Protein AF-A0AAV7MMW5-F1 (afdb_monomer_lite)

Radius of gyration: 33.35 Å; chains: 1; bounding box: 74×41×106 Å

pLDDT: mean 73.0, std 22.35, range [24.22, 97.5]

Structure (mmCIF, N/CA/C/O backbone):
data_AF-A0AAV7MMW5-F1
#
_entry.id   AF-A0AAV7MMW5-F1
#
loop_
_atom_site.group_PDB
_atom_site.id
_atom_site.type_symbol
_atom_site.label_atom_id
_atom_site.label_alt_id
_atom_site.label_comp_id
_atom_site.label_asym_id
_atom_site.label_entity_id
_atom_site.label_seq_id
_atom_site.pdbx_PDB_ins_code
_atom_site.Cartn_x
_atom_site.Cartn_y
_atom_site.Cartn_z
_atom_site.occupancy
_atom_site.B_iso_or_equiv
_atom_site.auth_seq_id
_atom_site.auth_comp_id
_atom_site.auth_asym_id
_atom_site.auth_atom_id
_atom_site.pdbx_PDB_model_num
ATOM 1 N N . MET A 1 1 ? 52.102 -10.098 -63.336 1.00 67.94 1 MET A N 1
ATOM 2 C CA . MET A 1 1 ? 51.893 -9.080 -62.278 1.00 67.94 1 MET A CA 1
ATOM 3 C C . MET A 1 1 ? 50.567 -8.337 -62.442 1.00 67.94 1 MET A C 1
ATOM 5 O O . MET A 1 1 ? 49.789 -8.342 -61.499 1.00 67.94 1 MET A O 1
ATOM 9 N N . GLN A 1 2 ? 50.243 -7.790 -63.622 1.00 81.31 2 GLN A N 1
ATOM 10 C CA . GLN A 1 2 ? 49.016 -6.999 -63.848 1.00 81.31 2 GLN A CA 1
ATOM 11 C C . GLN A 1 2 ? 47.693 -7.699 -63.462 1.00 81.31 2 GLN A C 1
ATOM 13 O O . GLN A 1 2 ? 46.811 -7.086 -62.873 1.00 81.31 2 GLN A O 1
ATOM 18 N N . THR A 1 3 ? 47.560 -9.000 -63.735 1.00 84.62 3 THR A N 1
ATOM 19 C CA . THR A 1 3 ? 46.338 -9.777 -63.447 1.00 84.62 3 THR A CA 1
ATOM 20 C C . THR A 1 3 ? 46.070 -9.965 -61.953 1.00 84.62 3 THR A C 1
ATOM 22 O O . THR A 1 3 ? 44.917 -9.954 -61.529 1.00 84.62 3 THR A O 1
ATOM 25 N N . GLN A 1 4 ? 47.122 -10.097 -61.141 1.00 89.38 4 GLN A N 1
ATOM 26 C CA . GLN A 1 4 ? 46.992 -10.182 -59.685 1.00 89.38 4 GLN A CA 1
ATOM 27 C C . GLN A 1 4 ? 46.621 -8.824 -59.081 1.00 89.38 4 GLN A C 1
ATOM 29 O O . GLN A 1 4 ? 45.753 -8.773 -58.216 1.00 89.38 4 GLN A O 1
ATOM 34 N N . ILE A 1 5 ? 47.189 -7.729 -59.598 1.00 90.94 5 ILE A N 1
ATOM 35 C CA . ILE A 1 5 ? 46.845 -6.360 -59.181 1.00 90.94 5 ILE A CA 1
ATOM 36 C C . ILE A 1 5 ? 45.365 -6.063 -59.470 1.00 90.94 5 ILE A C 1
ATOM 38 O O . ILE A 1 5 ? 44.650 -5.600 -58.586 1.00 90.94 5 ILE A O 1
ATOM 42 N N . CYS A 1 6 ? 44.863 -6.408 -60.662 1.00 89.88 6 CYS A N 1
ATOM 43 C CA . CYS A 1 6 ? 43.442 -6.245 -60.989 1.00 89.88 6 CYS A CA 1
ATOM 44 C C . CYS A 1 6 ? 42.517 -7.090 -60.101 1.00 89.88 6 CYS A C 1
ATOM 46 O O . CYS A 1 6 ? 41.412 -6.656 -59.788 1.00 89.88 6 CYS A O 1
ATOM 48 N N . ARG A 1 7 ? 42.945 -8.291 -59.690 1.00 93.19 7 ARG A N 1
ATOM 49 C CA . ARG A 1 7 ? 42.167 -9.136 -58.775 1.00 93.19 7 ARG A CA 1
ATOM 50 C C . ARG A 1 7 ? 42.072 -8.508 -57.387 1.00 93.19 7 ARG A C 1
ATOM 52 O O . ARG A 1 7 ? 40.975 -8.435 -56.850 1.00 93.19 7 ARG A O 1
ATOM 59 N N . VAL A 1 8 ? 43.193 -8.023 -56.852 1.00 93.12 8 VAL A N 1
ATOM 60 C CA . VAL A 1 8 ? 43.227 -7.332 -55.554 1.00 93.12 8 VAL A CA 1
ATOM 61 C C . VAL A 1 8 ? 42.368 -6.066 -55.591 1.00 93.12 8 VAL A C 1
ATOM 63 O O . VAL A 1 8 ? 41.575 -5.843 -54.684 1.00 93.12 8 VAL A O 1
ATOM 66 N N . ALA A 1 9 ? 42.441 -5.281 -56.671 1.00 92.88 9 ALA A N 1
ATOM 67 C CA . ALA A 1 9 ? 41.624 -4.077 -56.827 1.00 92.88 9 ALA A CA 1
ATOM 68 C C . ALA A 1 9 ? 40.112 -4.374 -56.809 1.00 92.88 9 ALA A C 1
ATOM 70 O O . ALA A 1 9 ? 39.357 -3.655 -56.159 1.00 92.88 9 ALA A O 1
ATOM 71 N N . LYS A 1 10 ? 39.671 -5.458 -57.466 1.00 93.62 10 LYS A N 1
ATOM 72 C CA . LYS A 1 10 ? 38.264 -5.893 -57.436 1.00 93.62 10 LYS A CA 1
ATOM 73 C C . LYS A 1 10 ? 37.825 -6.306 -56.037 1.00 93.62 10 LYS A C 1
ATOM 75 O O . LYS A 1 10 ? 36.821 -5.798 -55.557 1.00 93.62 10 LYS A O 1
ATOM 80 N N . THR A 1 11 ? 38.616 -7.137 -55.358 1.00 95.25 11 THR A N 1
ATOM 81 C CA . THR A 1 11 ? 38.287 -7.554 -53.988 1.00 95.25 11 THR A CA 1
ATOM 82 C C . THR A 1 11 ? 38.252 -6.367 -53.028 1.00 95.25 11 THR A C 1
ATOM 84 O O . THR A 1 11 ? 37.370 -6.300 -52.186 1.00 95.25 11 THR A O 1
ATOM 87 N N . CYS A 1 12 ? 39.154 -5.387 -53.171 1.00 94.62 12 CYS A N 1
ATOM 88 C CA . CYS A 1 12 ? 39.118 -4.169 -52.358 1.00 94.62 12 CYS A CA 1
ATOM 89 C C . CYS A 1 12 ? 37.852 -3.337 -52.611 1.00 94.62 12 CYS A C 1
ATOM 91 O O . CYS A 1 12 ? 37.304 -2.780 -51.667 1.00 94.62 12 CYS A O 1
ATOM 93 N N . SER A 1 13 ? 37.376 -3.271 -53.859 1.00 94.62 13 SER A N 1
ATOM 94 C CA . SER A 1 13 ? 36.120 -2.590 -54.194 1.00 94.62 13 SER A CA 1
ATOM 95 C C . SER A 1 13 ? 34.904 -3.299 -53.596 1.00 94.62 13 SER A C 1
ATOM 97 O O . SER A 1 13 ? 34.013 -2.632 -53.086 1.00 94.62 13 SER A O 1
ATOM 99 N N . GLU A 1 14 ? 34.870 -4.631 -53.638 1.00 95.56 14 GLU A N 1
ATOM 100 C CA . GLU A 1 14 ? 33.804 -5.441 -53.030 1.00 95.56 14 GLU A CA 1
ATOM 101 C C . GLU A 1 14 ? 33.811 -5.309 -51.498 1.00 95.56 14 GLU A C 1
ATOM 103 O O . GLU A 1 14 ? 32.765 -5.162 -50.867 1.00 95.56 14 GLU A O 1
ATOM 108 N N . PHE A 1 15 ? 34.995 -5.292 -50.877 1.00 95.56 15 PHE A N 1
ATOM 109 C CA . PHE A 1 15 ? 35.109 -5.026 -49.445 1.00 95.56 15 PHE A CA 1
ATOM 110 C C . PHE A 1 15 ? 34.636 -3.619 -49.081 1.00 95.56 15 PHE A C 1
ATOM 112 O O . PHE A 1 15 ? 33.967 -3.474 -48.064 1.00 95.56 15 PHE A O 1
ATOM 119 N N . ALA A 1 16 ? 34.925 -2.602 -49.898 1.00 95.75 16 ALA A N 1
ATOM 120 C CA . ALA A 1 16 ? 34.443 -1.245 -49.650 1.00 95.75 16 ALA A CA 1
ATOM 121 C C . ALA A 1 16 ? 32.905 -1.180 -49.633 1.00 95.75 16 ALA A C 1
ATOM 123 O O . ALA A 1 16 ? 32.338 -0.625 -48.697 1.00 95.75 16 ALA A O 1
ATOM 124 N N . THR A 1 17 ? 32.227 -1.829 -50.587 1.00 95.81 17 THR A N 1
ATOM 125 C CA . THR A 1 17 ? 30.754 -1.866 -50.609 1.00 95.81 17 THR A CA 1
ATOM 126 C C . THR A 1 17 ? 30.175 -2.616 -49.412 1.00 95.81 17 THR A C 1
ATOM 128 O O . THR A 1 17 ? 29.217 -2.154 -48.800 1.00 95.81 17 THR A O 1
ATOM 131 N N . HIS A 1 18 ? 30.783 -3.740 -49.019 1.00 96.19 18 HIS A N 1
ATOM 132 C CA . HIS A 1 18 ? 30.339 -4.475 -47.833 1.00 96.19 18 HIS A CA 1
ATOM 133 C C . HIS A 1 18 ? 30.569 -3.698 -46.532 1.00 96.19 18 HIS A C 1
ATOM 135 O O . HIS A 1 18 ? 29.777 -3.828 -45.600 1.00 96.19 18 HIS A O 1
ATOM 141 N N . ILE A 1 19 ? 31.634 -2.893 -46.456 1.00 97.00 19 ILE A N 1
ATOM 142 C CA . ILE A 1 19 ? 31.891 -2.013 -45.312 1.00 97.00 19 ILE A CA 1
ATOM 143 C C . ILE A 1 19 ? 30.819 -0.923 -45.238 1.00 97.00 19 ILE A C 1
ATOM 145 O O . ILE A 1 19 ? 30.235 -0.752 -44.175 1.00 97.00 19 ILE A O 1
ATOM 149 N N . GLU A 1 20 ? 30.484 -0.261 -46.348 1.00 96.62 20 GLU A N 1
ATOM 150 C CA . GLU A 1 20 ? 29.412 0.747 -46.374 1.00 96.62 20 GLU A CA 1
ATOM 151 C C . GLU A 1 20 ? 28.053 0.150 -45.958 1.00 96.62 20 GLU A C 1
ATOM 153 O O . GLU A 1 20 ? 27.324 0.715 -45.137 1.00 96.62 20 GLU A O 1
ATOM 158 N N . GLU A 1 21 ? 27.712 -1.037 -46.465 1.00 96.62 21 GLU A N 1
ATOM 159 C CA . GLU A 1 21 ? 26.502 -1.762 -46.060 1.00 96.62 21 GLU A CA 1
ATOM 160 C C . GLU A 1 21 ? 26.508 -2.087 -44.559 1.00 96.62 21 GLU A C 1
ATOM 162 O O . GLU A 1 21 ? 25.512 -1.852 -43.867 1.00 96.62 21 GLU A O 1
ATOM 167 N N . ALA A 1 22 ? 27.634 -2.578 -44.033 1.00 96.62 22 ALA A N 1
ATOM 168 C CA . ALA A 1 22 ? 27.780 -2.871 -42.614 1.00 96.62 22 ALA A CA 1
ATOM 169 C C . ALA A 1 22 ? 27.658 -1.604 -41.752 1.00 96.62 22 ALA A C 1
ATOM 171 O O . ALA A 1 22 ? 26.951 -1.628 -40.747 1.00 96.62 22 ALA A O 1
ATOM 172 N N . GLU A 1 23 ? 28.270 -0.488 -42.149 1.00 96.81 23 GLU A N 1
ATOM 173 C CA . GLU A 1 23 ? 28.194 0.797 -41.441 1.00 96.81 23 GLU A CA 1
ATOM 174 C C . GLU A 1 23 ? 26.760 1.341 -41.389 1.00 96.81 23 GLU A C 1
ATOM 176 O O . GLU A 1 23 ? 26.294 1.791 -40.335 1.00 96.81 23 GLU A O 1
ATOM 181 N N . THR A 1 24 ? 26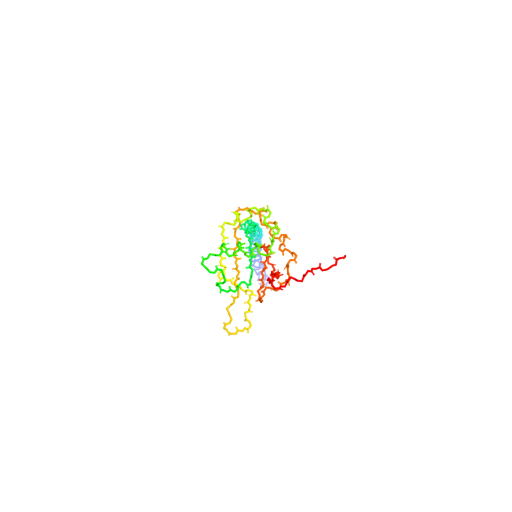.014 1.253 -42.495 1.00 96.69 24 THR A N 1
ATOM 182 C CA . THR A 1 24 ? 24.602 1.671 -42.512 1.00 96.69 24 THR A CA 1
ATOM 183 C C . THR A 1 24 ? 23.722 0.769 -41.649 1.00 96.69 24 THR A C 1
ATOM 185 O O . THR A 1 24 ? 22.812 1.261 -40.976 1.00 96.69 24 THR A O 1
ATOM 188 N N . TRP A 1 25 ? 23.991 -0.539 -41.626 1.00 96.94 25 TRP A N 1
ATOM 189 C CA . TRP A 1 25 ? 23.279 -1.476 -40.762 1.00 96.94 25 TRP A CA 1
ATOM 190 C C . TRP A 1 25 ? 23.585 -1.224 -39.283 1.00 96.94 25 TRP A C 1
ATOM 192 O O . TRP A 1 25 ? 22.652 -1.127 -38.486 1.00 96.94 25 TRP A O 1
ATOM 202 N N . ILE A 1 26 ? 24.859 -1.025 -38.930 1.00 97.38 26 ILE A N 1
ATOM 203 C CA . ILE A 1 26 ? 25.289 -0.658 -37.573 1.00 97.38 26 ILE A CA 1
ATOM 204 C C . ILE A 1 26 ? 24.587 0.627 -37.134 1.00 97.38 26 ILE A C 1
ATOM 206 O O . ILE A 1 26 ? 23.970 0.640 -36.074 1.00 97.38 26 ILE A O 1
ATOM 210 N N . SER A 1 27 ? 24.567 1.659 -37.980 1.00 97.31 27 SER A N 1
ATOM 211 C CA . SER A 1 27 ? 23.905 2.935 -37.672 1.00 97.31 27 SER A CA 1
ATOM 212 C C . SER A 1 27 ? 22.412 2.763 -37.355 1.00 97.31 27 SER A C 1
ATOM 214 O O . SER A 1 27 ? 21.884 3.391 -36.436 1.00 97.31 27 SER A O 1
ATOM 216 N N . ARG A 1 28 ? 21.711 1.890 -38.093 1.00 97.50 28 ARG A N 1
ATOM 217 C CA . ARG A 1 28 ? 20.293 1.578 -37.836 1.00 97.50 28 ARG A CA 1
ATOM 218 C C . ARG A 1 28 ? 20.111 0.821 -36.526 1.00 97.50 28 ARG A C 1
ATOM 220 O O . ARG A 1 28 ? 19.253 1.184 -35.730 1.00 97.50 28 ARG A O 1
ATOM 227 N N . VAL A 1 29 ? 20.933 -0.198 -36.287 1.00 97.50 29 VAL A N 1
ATOM 228 C CA . VAL A 1 29 ? 20.880 -0.996 -35.056 1.00 97.50 29 VAL A CA 1
ATOM 229 C C . VAL A 1 29 ? 21.184 -0.132 -33.833 1.00 97.50 29 VAL A C 1
ATOM 231 O O . VAL A 1 29 ? 20.494 -0.238 -32.823 1.00 97.50 29 VAL A O 1
ATOM 234 N N . GLU A 1 30 ? 22.168 0.760 -33.913 1.00 96.75 30 GLU A N 1
ATOM 235 C CA . GLU A 1 30 ? 22.493 1.701 -32.840 1.00 96.75 30 GLU A CA 1
ATOM 236 C C . GLU A 1 30 ? 21.333 2.657 -32.545 1.00 96.75 30 GLU A C 1
ATOM 238 O O . GLU A 1 30 ? 21.007 2.885 -31.375 1.00 96.75 30 GLU A O 1
ATOM 243 N N . TYR A 1 31 ? 20.666 3.162 -33.588 1.00 97.19 31 TYR A N 1
ATOM 244 C CA . TYR A 1 31 ? 19.464 3.979 -33.440 1.00 97.19 31 TYR A CA 1
ATOM 245 C C . TYR A 1 31 ? 18.328 3.207 -32.756 1.00 97.19 31 TYR A C 1
ATOM 247 O O . TYR A 1 31 ? 17.746 3.697 -31.783 1.00 97.19 31 TYR A O 1
ATOM 255 N N . ASP A 1 32 ? 18.049 1.984 -33.209 1.00 97.12 32 ASP A N 1
ATOM 256 C CA . ASP A 1 32 ? 16.995 1.139 -32.646 1.00 97.12 32 ASP A CA 1
ATOM 257 C C . ASP A 1 32 ? 17.285 0.783 -31.183 1.00 97.12 32 ASP A C 1
ATOM 259 O O . ASP A 1 32 ? 16.398 0.890 -30.335 1.00 97.12 32 ASP A O 1
ATOM 263 N N . ILE A 1 33 ? 18.536 0.445 -30.850 1.00 97.06 33 ILE A N 1
ATOM 264 C CA . ILE A 1 33 ? 18.974 0.201 -29.468 1.00 97.06 33 ILE A CA 1
ATOM 265 C C . ILE A 1 33 ? 18.788 1.462 -28.617 1.00 97.06 33 ILE A C 1
ATOM 267 O O . ILE A 1 33 ? 18.322 1.373 -27.478 1.00 97.06 33 ILE A O 1
ATOM 271 N N . GLY A 1 34 ? 19.147 2.638 -29.138 1.00 96.69 34 GLY A N 1
ATOM 272 C CA . GLY A 1 34 ? 18.961 3.914 -28.447 1.00 96.69 34 GLY A CA 1
ATOM 273 C C . GLY A 1 34 ? 17.487 4.205 -28.156 1.00 96.69 34 GLY A C 1
ATOM 274 O O . GLY A 1 34 ? 17.125 4.522 -27.020 1.00 96.69 34 GLY A O 1
ATOM 275 N N . SER A 1 35 ? 16.629 4.021 -29.160 1.00 96.00 35 SER A N 1
ATOM 276 C CA . SER A 1 35 ? 15.177 4.185 -29.051 1.00 96.00 35 SER A CA 1
ATOM 277 C C . SER A 1 35 ? 14.568 3.204 -28.043 1.00 96.00 35 SER A C 1
ATOM 279 O O . SER A 1 35 ? 13.852 3.609 -27.124 1.00 96.00 35 SER A O 1
ATOM 281 N N . GLN A 1 36 ? 14.927 1.920 -28.128 1.00 96.38 36 GLN A N 1
ATOM 282 C CA . GLN A 1 36 ? 14.463 0.890 -27.196 1.00 96.38 36 GLN A CA 1
ATOM 283 C C . GLN A 1 36 ? 14.896 1.172 -25.756 1.00 96.38 36 GLN A C 1
ATOM 285 O O . GLN A 1 36 ? 14.086 1.033 -24.840 1.00 96.38 36 GLN A O 1
ATOM 290 N N . LYS A 1 37 ? 16.137 1.623 -25.536 1.00 96.81 37 LYS A N 1
ATOM 291 C CA . LYS A 1 37 ? 16.610 2.037 -24.205 1.00 96.81 37 LYS A CA 1
ATOM 292 C C . LYS A 1 37 ? 15.805 3.213 -23.659 1.00 96.81 37 LYS A C 1
ATOM 294 O O . LYS A 1 37 ? 15.439 3.204 -22.486 1.00 96.81 37 LYS A O 1
ATOM 299 N N . ALA A 1 38 ? 15.497 4.211 -24.487 1.00 95.81 38 ALA A N 1
ATOM 300 C CA . ALA A 1 38 ? 14.687 5.354 -24.067 1.00 95.81 38 ALA A CA 1
ATOM 301 C C . ALA A 1 38 ? 13.263 4.928 -23.661 1.00 95.81 38 ALA A C 1
ATOM 303 O O . ALA A 1 38 ? 12.757 5.363 -22.620 1.00 95.81 38 ALA A O 1
ATOM 304 N N . ILE A 1 39 ? 12.644 4.035 -24.440 1.00 96.38 39 ILE A N 1
ATOM 305 C CA . ILE A 1 39 ? 11.330 3.455 -24.133 1.00 96.38 39 ILE A CA 1
ATOM 306 C C . ILE A 1 39 ? 11.392 2.643 -22.835 1.00 96.38 39 ILE A C 1
ATOM 308 O O . ILE A 1 39 ? 10.567 2.866 -21.950 1.00 96.38 39 ILE A O 1
ATOM 312 N N . GLY A 1 40 ? 12.392 1.769 -22.680 1.00 97.50 40 GLY A N 1
ATOM 313 C CA . GLY A 1 40 ? 12.599 0.968 -21.471 1.00 97.50 40 GLY A CA 1
ATOM 314 C C . GLY A 1 40 ? 12.724 1.835 -20.219 1.00 97.50 40 GLY A C 1
ATOM 315 O O . GLY A 1 40 ? 11.957 1.663 -19.276 1.00 97.50 40 GLY A O 1
ATOM 316 N N . ASN A 1 41 ? 13.575 2.863 -20.259 1.00 96.81 41 ASN A N 1
ATOM 317 C CA . ASN A 1 41 ? 13.729 3.819 -19.158 1.00 96.81 41 ASN A CA 1
ATOM 318 C C . ASN A 1 41 ? 12.421 4.558 -18.826 1.00 96.81 41 ASN A C 1
ATOM 320 O O . ASN A 1 41 ? 12.169 4.914 -17.675 1.00 96.81 41 ASN A O 1
ATOM 324 N N . THR A 1 42 ? 11.588 4.831 -19.833 1.00 97.06 42 THR A N 1
ATOM 325 C CA . THR A 1 42 ? 10.294 5.499 -19.632 1.00 97.06 42 THR A CA 1
ATOM 326 C C . THR A 1 42 ? 9.292 4.552 -18.978 1.00 97.06 42 THR A C 1
ATOM 328 O O . THR A 1 42 ? 8.606 4.944 -18.035 1.00 97.06 42 THR A O 1
ATOM 331 N N . MET A 1 43 ? 9.244 3.296 -19.423 1.00 96.50 43 MET A N 1
ATOM 332 C CA . MET A 1 43 ? 8.400 2.256 -18.834 1.00 96.50 43 MET A CA 1
ATOM 333 C C . MET A 1 43 ? 8.803 1.944 -17.392 1.00 96.50 43 MET A C 1
ATOM 335 O O . MET A 1 43 ? 7.934 1.823 -16.535 1.00 96.50 43 MET A O 1
ATOM 339 N N . GLU A 1 44 ? 10.102 1.868 -17.096 1.00 97.25 44 GLU A N 1
ATOM 340 C CA . GLU A 1 44 ? 10.601 1.658 -15.733 1.00 97.25 44 GLU A CA 1
ATOM 341 C C . GLU A 1 44 ? 10.145 2.769 -14.785 1.00 97.25 44 GLU A C 1
ATOM 343 O O . GLU A 1 44 ? 9.632 2.480 -13.704 1.00 97.25 44 GLU A O 1
ATOM 348 N N . LYS A 1 45 ? 10.237 4.034 -15.215 1.00 96.88 45 LYS A N 1
ATOM 349 C CA . LYS A 1 45 ? 9.721 5.172 -14.438 1.00 96.88 45 LYS A CA 1
ATOM 350 C C . LYS A 1 45 ? 8.216 5.068 -14.206 1.00 96.88 45 LYS A C 1
ATOM 352 O O . LYS A 1 45 ? 7.761 5.224 -13.079 1.00 96.88 45 LYS A O 1
ATOM 357 N N . GLN A 1 46 ? 7.446 4.755 -15.248 1.00 96.75 46 GLN A N 1
ATOM 358 C CA . GLN A 1 46 ? 5.994 4.595 -15.126 1.00 96.75 46 GLN A CA 1
ATOM 359 C C . GLN A 1 46 ? 5.609 3.446 -14.189 1.00 96.75 46 GLN A C 1
ATOM 361 O O . GLN A 1 46 ? 4.644 3.569 -13.434 1.00 96.75 46 GLN A O 1
ATOM 366 N N . LEU A 1 47 ? 6.353 2.338 -14.218 1.00 97.31 47 LEU A N 1
ATOM 367 C CA . LEU A 1 47 ? 6.148 1.215 -13.308 1.00 97.31 47 LEU A CA 1
ATOM 368 C C . LEU A 1 47 ? 6.437 1.606 -11.862 1.00 97.31 47 LEU A C 1
ATOM 370 O O . LEU A 1 47 ? 5.670 1.229 -10.978 1.00 97.31 47 LEU A O 1
ATOM 374 N N . GLU A 1 48 ? 7.507 2.355 -11.615 1.00 95.88 48 GLU A N 1
ATOM 375 C CA . GLU A 1 48 ? 7.843 2.804 -10.265 1.00 95.88 48 GLU A CA 1
ATOM 376 C C . GLU A 1 48 ? 6.796 3.785 -9.722 1.00 95.88 48 GLU A C 1
ATOM 378 O O . GLU A 1 48 ? 6.282 3.596 -8.617 1.00 95.88 48 GLU A O 1
ATOM 383 N N . ASP A 1 49 ? 6.361 4.742 -10.543 1.00 96.19 49 ASP A N 1
ATOM 384 C CA . ASP A 1 49 ? 5.278 5.666 -10.197 1.00 96.19 49 ASP A CA 1
ATOM 385 C C . ASP A 1 49 ? 3.965 4.924 -9.910 1.00 96.19 49 ASP A C 1
ATOM 387 O O . ASP A 1 49 ? 3.232 5.265 -8.977 1.00 96.19 49 ASP A O 1
ATOM 391 N N . ALA A 1 50 ? 3.642 3.902 -10.708 1.00 94.94 50 ALA A N 1
ATOM 392 C CA . ALA A 1 50 ? 2.447 3.091 -10.511 1.00 94.94 50 ALA A CA 1
ATOM 393 C C . ALA A 1 50 ? 2.522 2.279 -9.211 1.00 94.94 50 ALA A C 1
ATOM 395 O O . ALA A 1 50 ? 1.550 2.253 -8.455 1.00 94.94 50 ALA A O 1
ATOM 396 N N . LYS A 1 51 ? 3.669 1.658 -8.911 1.00 93.19 51 LYS A N 1
ATOM 397 C CA . LYS A 1 51 ? 3.887 0.930 -7.650 1.00 93.19 51 LYS A CA 1
ATOM 398 C C . LYS A 1 51 ? 3.754 1.842 -6.439 1.00 93.19 51 LYS A C 1
ATOM 400 O O . LYS A 1 51 ? 3.110 1.461 -5.461 1.00 93.19 51 LYS A O 1
ATOM 405 N N . TRP A 1 52 ? 4.324 3.043 -6.506 1.00 90.56 52 TRP A N 1
ATOM 406 C CA . TRP A 1 52 ? 4.210 4.023 -5.433 1.00 90.56 52 TRP A CA 1
ATOM 407 C C . TRP A 1 52 ? 2.750 4.432 -5.203 1.00 90.56 52 TRP A C 1
ATOM 409 O O . TRP A 1 52 ? 2.265 4.368 -4.075 1.00 90.56 52 TRP A O 1
ATOM 419 N N . LYS A 1 53 ? 2.008 4.745 -6.276 1.00 93.69 53 LYS A N 1
ATOM 420 C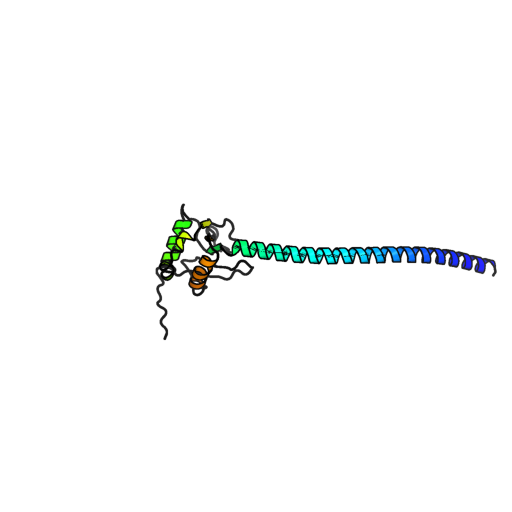 CA . LYS A 1 53 ? 0.572 5.071 -6.198 1.00 93.69 53 LYS A CA 1
ATOM 421 C C . LYS A 1 53 ? -0.261 3.922 -5.633 1.00 93.69 53 LYS A C 1
ATOM 423 O O . LYS A 1 53 ? -1.149 4.162 -4.822 1.00 93.69 53 LYS A O 1
ATOM 428 N N . LEU A 1 54 ? 0.015 2.684 -6.047 1.00 90.44 54 LEU A N 1
ATOM 429 C CA . LEU A 1 54 ? -0.666 1.503 -5.514 1.00 90.44 54 LEU A CA 1
ATOM 430 C C . LEU A 1 54 ? -0.401 1.340 -4.018 1.00 90.44 54 LEU A C 1
ATOM 432 O O . LEU A 1 54 ? -1.337 1.094 -3.265 1.00 90.44 54 LEU A O 1
ATOM 436 N N . THR A 1 55 ? 0.845 1.538 -3.592 1.00 81.25 55 THR A N 1
ATOM 437 C CA . THR A 1 55 ? 1.229 1.448 -2.179 1.00 81.25 55 THR A CA 1
ATOM 438 C C . THR A 1 55 ? 0.509 2.514 -1.351 1.00 81.25 55 THR A C 1
ATOM 440 O O . THR A 1 55 ? -0.125 2.182 -0.357 1.00 81.25 55 THR A O 1
ATOM 443 N N . ASP A 1 56 ? 0.497 3.772 -1.801 1.00 84.94 56 ASP A N 1
ATOM 444 C CA . ASP A 1 56 ? -0.215 4.864 -1.119 1.00 84.94 56 ASP A CA 1
ATOM 445 C C . ASP A 1 56 ? -1.730 4.608 -1.025 1.00 84.94 56 ASP A C 1
ATOM 447 O O . ASP A 1 56 ? -2.335 4.820 0.028 1.00 84.94 56 ASP A O 1
ATOM 451 N N . VAL A 1 57 ? -2.359 4.096 -2.089 1.00 85.12 57 VAL A N 1
ATOM 452 C CA . VAL A 1 57 ? -3.786 3.733 -2.063 1.00 85.12 57 VAL A CA 1
ATOM 453 C C . VAL A 1 57 ? -4.043 2.568 -1.109 1.00 85.12 57 VAL A C 1
ATOM 455 O O . VAL A 1 57 ? -4.977 2.638 -0.310 1.00 85.12 57 VAL A O 1
ATOM 458 N N . GLU A 1 58 ? -3.225 1.516 -1.147 1.00 82.81 58 GLU A N 1
ATOM 459 C CA . GLU A 1 58 ? -3.344 0.393 -0.214 1.00 82.81 58 GLU A CA 1
ATOM 460 C C . GLU A 1 58 ? -3.188 0.838 1.243 1.00 82.81 58 GLU A C 1
ATOM 462 O O . GLU A 1 58 ? -3.965 0.409 2.098 1.00 82.81 58 GLU A O 1
ATOM 467 N N . ASP A 1 59 ? -2.229 1.716 1.529 1.00 78.19 59 ASP A N 1
ATOM 468 C CA . ASP A 1 59 ? -1.979 2.226 2.875 1.00 78.19 59 ASP A CA 1
ATOM 469 C C . ASP A 1 59 ? -3.149 3.081 3.367 1.00 78.19 59 ASP A C 1
ATOM 471 O O . ASP A 1 59 ? -3.592 2.924 4.507 1.00 78.19 59 ASP A O 1
ATOM 475 N N . ARG A 1 60 ? -3.728 3.925 2.502 1.00 78.56 60 ARG A N 1
ATOM 476 C CA . ARG A 1 60 ? -4.931 4.714 2.825 1.00 78.56 60 ARG A CA 1
ATOM 477 C C . ARG A 1 60 ? -6.146 3.834 3.092 1.00 78.56 60 ARG A C 1
ATOM 479 O O . ARG A 1 60 ? -6.873 4.108 4.041 1.00 78.56 60 ARG A O 1
ATOM 486 N N . LEU A 1 61 ? -6.332 2.773 2.306 1.00 79.50 61 LEU A N 1
ATOM 487 C CA . LEU A 1 61 ? -7.419 1.799 2.474 1.00 79.50 61 LEU A CA 1
ATOM 488 C C . LEU A 1 61 ? -7.244 0.886 3.694 1.00 79.50 61 LEU A C 1
ATOM 490 O O . LEU A 1 61 ? -8.186 0.207 4.092 1.00 79.50 61 LEU A O 1
ATOM 494 N N . ARG A 1 62 ? -6.031 0.802 4.251 1.00 80.19 62 ARG A N 1
ATOM 495 C CA . ARG A 1 62 ? -5.732 0.022 5.460 1.00 80.19 62 A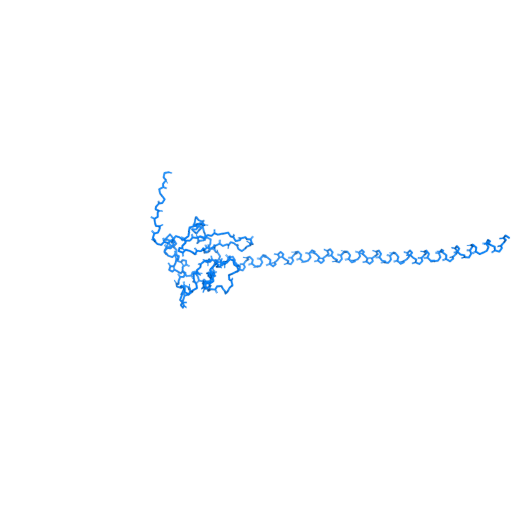RG A CA 1
ATOM 496 C C . ARG A 1 62 ? -5.593 0.886 6.708 1.00 80.19 62 ARG A C 1
ATOM 498 O O . ARG A 1 62 ? -5.436 0.342 7.798 1.00 80.19 62 ARG A O 1
ATOM 505 N N . ARG A 1 63 ? -5.623 2.212 6.571 1.00 80.19 63 ARG A N 1
ATOM 506 C CA . ARG A 1 63 ? -5.329 3.161 7.654 1.00 80.19 63 ARG A CA 1
ATOM 507 C C . ARG A 1 63 ? -6.367 3.144 8.772 1.00 80.19 63 ARG A C 1
ATOM 509 O O . ARG A 1 63 ? -6.059 3.525 9.894 1.00 80.19 63 ARG A O 1
ATOM 516 N N . ASP A 1 64 ? -7.585 2.750 8.460 1.00 82.44 64 ASP A N 1
ATOM 517 C CA . ASP A 1 64 ? -8.721 2.569 9.360 1.00 82.44 64 ASP A CA 1
ATOM 518 C C . ASP A 1 64 ? -8.799 1.148 9.941 1.00 82.44 64 ASP A C 1
ATOM 520 O O . ASP A 1 64 ? -9.536 0.902 10.896 1.00 82.44 64 ASP A O 1
ATOM 524 N N . ASN A 1 65 ? -8.012 0.217 9.401 1.00 84.19 65 ASN A N 1
ATOM 525 C CA . ASN A 1 65 ? -8.050 -1.177 9.798 1.00 84.19 65 ASN A CA 1
ATOM 526 C C . ASN A 1 65 ? -7.133 -1.453 11.000 1.00 84.19 65 ASN A C 1
ATOM 528 O O . ASN A 1 65 ? -5.962 -1.065 11.041 1.00 84.19 65 ASN A O 1
ATOM 532 N N . LEU A 1 66 ? -7.665 -2.194 11.967 1.00 79.38 66 LEU A N 1
ATOM 533 C CA . LEU A 1 66 ? -6.940 -2.846 13.049 1.00 79.38 66 LEU A CA 1
ATOM 534 C C . LEU A 1 66 ? -6.935 -4.348 12.812 1.00 79.38 66 LEU A C 1
ATOM 536 O O . LEU A 1 66 ? -7.926 -4.943 12.388 1.00 79.38 66 LEU A O 1
ATOM 540 N N . ARG A 1 67 ? -5.813 -4.980 13.133 1.00 79.06 67 ARG A N 1
ATOM 541 C CA . ARG A 1 67 ? -5.693 -6.431 13.125 1.00 79.06 67 ARG A CA 1
ATOM 542 C C . ARG A 1 67 ? -5.503 -6.906 14.556 1.00 79.06 67 ARG A C 1
ATOM 544 O O . ARG A 1 67 ? -4.801 -6.271 15.327 1.00 79.06 67 ARG A O 1
ATOM 551 N N . VAL A 1 68 ? -6.153 -8.008 14.897 1.00 75.12 68 VAL A N 1
ATOM 552 C CA . VAL A 1 68 ? -5.960 -8.727 16.156 1.00 75.12 68 VAL A CA 1
ATOM 553 C C . VAL A 1 68 ? -5.579 -10.140 15.760 1.00 75.12 68 VAL A C 1
ATOM 555 O O . VAL A 1 68 ? -6.383 -10.867 15.187 1.00 75.12 68 VAL A O 1
ATOM 558 N N . LEU A 1 69 ? -4.321 -10.516 15.945 1.00 71.56 69 LEU A N 1
ATOM 559 C CA . LEU A 1 69 ? -3.861 -11.873 15.645 1.00 71.56 69 LEU A CA 1
ATOM 560 C C . LEU A 1 69 ? -4.203 -12.862 16.778 1.00 71.56 69 LEU A C 1
ATOM 562 O O . LEU A 1 69 ? -4.651 -12.480 17.858 1.00 71.56 69 LEU A O 1
ATOM 566 N N . GLY A 1 70 ? -3.908 -14.143 16.541 1.00 65.50 70 GLY A N 1
ATOM 567 C CA . GLY A 1 70 ? -3.734 -15.113 17.623 1.00 65.50 70 GLY A CA 1
ATOM 568 C C . GLY A 1 70 ? -5.018 -15.713 18.160 1.00 65.50 70 GLY A C 1
ATOM 569 O O . GLY A 1 70 ? -4.936 -16.612 18.977 1.00 65.50 70 GLY A O 1
ATOM 570 N N . MET A 1 71 ? -6.177 -15.291 17.669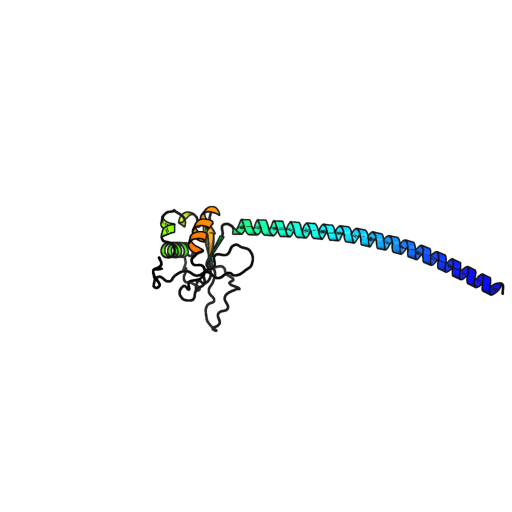 1.00 68.38 71 MET A N 1
ATOM 571 C CA . MET A 1 71 ? -7.456 -15.744 18.193 1.00 68.38 71 MET A CA 1
ATOM 572 C C . MET A 1 71 ? -7.716 -17.209 17.819 1.00 68.38 71 MET A C 1
ATOM 574 O O . MET A 1 71 ? -7.616 -17.557 16.632 1.00 68.38 71 MET A O 1
ATOM 578 N N . PRO A 1 72 ? -8.056 -18.087 18.784 1.00 66.62 72 PRO A N 1
ATOM 579 C CA . PRO A 1 72 ? -8.466 -19.446 18.474 1.00 66.62 72 PRO A CA 1
ATOM 580 C C . PRO A 1 72 ? -9.717 -19.403 17.598 1.00 66.62 72 PRO A C 1
ATOM 582 O O . PRO A 1 72 ? -10.579 -18.529 17.726 1.00 66.62 72 PRO A O 1
ATOM 585 N N . LYS A 1 73 ? -9.835 -20.350 16.671 1.00 68.25 73 LYS A N 1
ATOM 586 C CA . LYS A 1 73 ? -10.982 -20.373 15.762 1.00 68.25 73 LYS A CA 1
ATOM 587 C C . LYS A 1 73 ? -12.273 -20.599 16.552 1.00 68.25 73 LYS A C 1
ATOM 589 O O . LYS A 1 73 ? -12.417 -21.614 17.222 1.00 68.25 73 LYS A O 1
ATOM 594 N N . GLY A 1 74 ? -13.234 -19.697 16.371 1.00 66.44 74 GLY A N 1
ATOM 595 C CA . GLY A 1 74 ? -14.595 -19.850 16.892 1.00 66.44 74 GLY A CA 1
ATOM 596 C C . GLY A 1 74 ? -14.858 -19.189 18.246 1.00 66.44 74 GLY A C 1
ATOM 597 O O . GLY A 1 74 ? -15.997 -19.238 18.694 1.00 66.44 74 GLY A O 1
ATOM 598 N N . VAL A 1 75 ? -13.868 -18.527 18.859 1.00 67.06 75 VAL A N 1
ATOM 599 C CA . VAL A 1 75 ? -14.055 -17.794 20.131 1.00 67.06 75 VAL A CA 1
ATOM 600 C C . VAL A 1 75 ? -15.039 -16.626 19.986 1.00 67.06 75 VAL A C 1
ATOM 602 O O . VAL A 1 75 ? -15.800 -16.333 20.898 1.00 67.06 75 VAL A O 1
ATOM 605 N N . GLU A 1 76 ? -15.086 -16.012 18.807 1.00 67.12 76 GLU A N 1
ATOM 606 C CA . GLU A 1 76 ? -16.005 -14.913 18.482 1.00 67.12 76 GLU A CA 1
ATOM 607 C C . GLU A 1 76 ? -17.485 -15.328 18.393 1.00 67.12 76 GLU A C 1
ATOM 609 O O . GLU A 1 76 ? -18.373 -14.479 18.453 1.00 67.12 76 GLU A O 1
ATOM 614 N N . GLY A 1 77 ? -17.776 -16.621 18.215 1.00 72.38 77 GLY A N 1
ATOM 615 C CA . GLY A 1 77 ? -19.141 -17.096 17.985 1.00 72.38 77 GLY A CA 1
ATOM 616 C C . GLY A 1 77 ? -19.777 -16.517 16.710 1.00 72.38 77 GLY A C 1
ATOM 617 O O . GLY A 1 77 ? -19.133 -16.422 15.666 1.00 72.38 77 GLY A O 1
ATOM 618 N N . SER A 1 78 ? -21.069 -16.171 16.787 1.00 79.69 78 SER A N 1
ATOM 619 C CA . SER A 1 78 ? -21.848 -15.633 15.657 1.00 79.69 78 SER A CA 1
ATOM 620 C C . SER A 1 78 ? -21.722 -14.112 15.482 1.00 79.69 78 SER A C 1
ATOM 622 O O . SER A 1 78 ? -22.162 -13.604 14.451 1.00 79.69 78 SER A O 1
ATOM 624 N N . ASP A 1 79 ? -21.152 -13.392 16.457 1.00 85.44 79 ASP A N 1
ATOM 625 C CA . ASP A 1 79 ? -21.005 -11.930 16.424 1.00 85.44 79 ASP A CA 1
ATOM 626 C C . ASP A 1 79 ? -19.558 -11.487 16.729 1.00 85.44 79 ASP A C 1
ATOM 628 O O . ASP A 1 79 ? -19.213 -11.157 17.870 1.00 85.44 79 ASP A O 1
ATOM 632 N N . PRO A 1 80 ? -18.701 -11.416 15.693 1.00 82.56 80 PRO A N 1
ATOM 633 C CA . PRO A 1 80 ? -17.334 -10.920 15.825 1.00 82.56 80 PRO A CA 1
ATOM 634 C C . PRO A 1 80 ? -17.239 -9.483 16.342 1.00 82.56 80 PRO A C 1
ATOM 636 O O . PRO A 1 80 ? -16.246 -9.120 16.972 1.00 82.56 80 PRO A O 1
ATOM 639 N N . ARG A 1 81 ? -18.249 -8.640 16.082 1.00 87.19 81 ARG A N 1
ATOM 640 C CA . ARG A 1 81 ? -18.231 -7.242 16.522 1.00 87.19 81 ARG A CA 1
ATOM 641 C C . ARG A 1 81 ? -18.439 -7.161 18.028 1.00 87.19 81 ARG A C 1
ATOM 643 O O . ARG A 1 81 ? -17.642 -6.511 18.702 1.00 87.19 81 ARG A O 1
ATOM 650 N N . GLY A 1 82 ? -19.465 -7.834 18.547 1.00 86.62 82 GLY A N 1
ATOM 651 C CA . GLY A 1 82 ? -19.720 -7.917 19.985 1.00 86.62 82 GLY A CA 1
ATOM 652 C C . GLY A 1 82 ? -18.532 -8.502 20.749 1.00 86.62 82 GLY A C 1
ATOM 653 O O . GLY A 1 82 ? -18.145 -7.964 21.787 1.00 86.62 82 GLY A O 1
ATOM 654 N N . PHE A 1 83 ? -17.888 -9.532 20.189 1.00 84.94 83 PHE A N 1
ATOM 655 C CA . PHE A 1 83 ? -16.676 -10.116 20.765 1.00 84.94 83 PHE A CA 1
ATOM 656 C C . PHE A 1 83 ? -15.528 -9.105 20.890 1.00 84.94 83 PHE A C 1
ATOM 658 O O . PHE A 1 83 ? -14.961 -8.949 21.969 1.00 84.94 83 PHE A O 1
ATOM 665 N N . VAL A 1 84 ? -15.201 -8.388 19.810 1.00 83.06 84 VAL A N 1
ATOM 666 C CA . VAL A 1 84 ? -14.139 -7.365 19.823 1.00 83.06 84 VAL A CA 1
ATOM 667 C C . VAL A 1 84 ? -14.453 -6.259 20.827 1.00 83.06 84 VAL A C 1
ATOM 669 O O . VAL A 1 84 ? -13.554 -5.796 21.530 1.00 83.06 84 VAL A O 1
ATOM 672 N N . VAL A 1 85 ? -15.723 -5.856 20.923 1.00 86.56 85 VAL A N 1
ATOM 673 C CA . VAL A 1 85 ? -16.141 -4.836 21.884 1.00 86.56 85 VAL A CA 1
ATOM 674 C C . VAL A 1 85 ? -15.886 -5.300 23.320 1.00 86.56 85 VAL A C 1
ATOM 676 O O . VAL A 1 85 ? -15.267 -4.579 24.101 1.00 86.56 85 VAL A O 1
ATOM 679 N N . ALA A 1 86 ? -16.318 -6.514 23.664 1.00 83.94 86 ALA A N 1
ATOM 680 C CA . ALA A 1 86 ? -16.088 -7.085 24.988 1.00 83.94 86 ALA A CA 1
ATOM 681 C C . ALA A 1 86 ? -14.587 -7.213 25.300 1.00 83.94 86 ALA A C 1
ATOM 683 O O . ALA A 1 86 ? -14.142 -6.788 26.366 1.00 83.94 86 ALA A O 1
ATOM 684 N N . LEU A 1 87 ? -13.807 -7.707 24.334 1.00 81.25 87 LEU A N 1
ATOM 685 C CA . LEU A 1 87 ? -12.363 -7.886 24.456 1.00 81.25 87 LEU A CA 1
ATOM 686 C C . LEU A 1 87 ? -11.640 -6.569 24.770 1.00 81.25 87 LEU A C 1
ATOM 688 O O . LEU A 1 87 ? -10.805 -6.518 25.668 1.00 81.25 87 LEU A O 1
ATOM 692 N N . PHE A 1 88 ? -11.939 -5.493 24.041 1.00 80.12 88 PHE A N 1
ATOM 693 C CA . PHE A 1 88 ? -11.268 -4.205 24.247 1.00 80.12 88 PHE A CA 1
ATOM 694 C C . PHE A 1 88 ? -11.731 -3.494 25.520 1.00 80.12 88 PHE A C 1
ATOM 696 O O . PHE A 1 88 ? -10.905 -2.850 26.158 1.00 80.12 88 PHE A O 1
ATOM 703 N N . LYS A 1 89 ? -12.996 -3.645 25.939 1.00 82.94 89 LYS A N 1
ATOM 704 C CA . LYS A 1 89 ? -13.460 -3.141 27.247 1.00 82.94 89 LYS A CA 1
ATOM 705 C C . LYS A 1 89 ? -12.711 -3.778 28.408 1.00 82.94 89 LYS A C 1
ATOM 707 O O . LYS A 1 89 ? -12.400 -3.102 29.385 1.00 82.94 89 LYS A O 1
ATOM 712 N N . GLU A 1 90 ? -12.457 -5.079 28.303 1.00 78.50 90 GLU A N 1
ATOM 713 C CA . GLU A 1 90 ? -11.723 -5.832 29.314 1.00 78.50 90 GLU A CA 1
ATOM 714 C C . GLU A 1 90 ? -10.224 -5.506 29.289 1.00 78.50 90 GLU A C 1
ATOM 716 O O . GLU A 1 90 ? -9.624 -5.273 30.338 1.00 78.50 90 GLU A O 1
ATOM 721 N N . ALA A 1 91 ? -9.627 -5.442 28.096 1.00 75.50 91 ALA A N 1
ATOM 722 C CA . ALA A 1 91 ? -8.197 -5.195 27.926 1.00 75.50 91 ALA A CA 1
ATOM 723 C C . ALA A 1 91 ? -7.789 -3.739 28.202 1.00 75.50 91 ALA A C 1
ATOM 725 O O . ALA A 1 91 ? -6.695 -3.497 28.715 1.00 75.50 91 ALA A O 1
ATOM 726 N N . PHE A 1 92 ? -8.647 -2.772 27.864 1.00 79.31 92 PHE A N 1
ATOM 727 C CA . PHE A 1 92 ? -8.346 -1.342 27.928 1.00 79.31 92 PHE A CA 1
ATOM 728 C C . PHE A 1 92 ? -9.482 -0.568 28.616 1.00 79.31 92 PHE A C 1
ATOM 730 O O . PHE A 1 92 ? -10.280 0.094 27.949 1.00 79.31 92 PHE A O 1
ATOM 737 N N . PRO A 1 93 ? -9.548 -0.584 29.959 1.00 77.31 93 PRO A N 1
ATOM 738 C CA . PRO A 1 93 ? -10.570 0.152 30.704 1.00 77.31 93 PRO A CA 1
ATOM 739 C C . PRO A 1 93 ? -10.579 1.658 30.404 1.00 77.31 93 PRO A C 1
ATOM 741 O O . PRO A 1 93 ? -11.638 2.283 30.434 1.00 77.31 93 PRO A O 1
ATOM 744 N N . ASP A 1 94 ? -9.418 2.226 30.062 1.00 80.44 94 ASP A N 1
ATOM 745 C CA . ASP A 1 94 ? -9.253 3.642 29.714 1.00 80.44 94 ASP A CA 1
ATOM 746 C C . ASP A 1 94 ? -9.997 4.032 28.427 1.00 80.44 94 ASP A C 1
ATOM 748 O O . ASP A 1 94 ? -10.401 5.186 28.279 1.00 80.44 94 ASP A O 1
ATOM 752 N N . LEU A 1 95 ? -10.256 3.077 27.521 1.00 76.00 95 LEU A N 1
ATOM 753 C CA . LEU A 1 95 ? -11.051 3.331 26.318 1.00 76.00 95 LEU A CA 1
ATOM 754 C C . LEU A 1 95 ? -12.510 3.669 26.647 1.00 76.00 95 LEU A C 1
ATOM 756 O O . LEU A 1 95 ? -13.151 4.363 25.865 1.00 76.00 95 LEU A O 1
ATOM 760 N N . ASN A 1 96 ? -13.038 3.247 27.802 1.00 77.50 96 ASN A N 1
ATOM 761 C CA . ASN A 1 96 ? -14.435 3.496 28.185 1.00 77.50 96 ASN A CA 1
ATOM 762 C C . ASN A 1 96 ? -14.765 4.984 28.383 1.00 77.50 96 ASN A C 1
ATOM 764 O O . ASN A 1 96 ? -15.935 5.341 28.489 1.00 77.50 96 ASN A O 1
ATOM 768 N N . GLN A 1 97 ? -13.753 5.854 28.435 1.00 77.81 97 GLN A N 1
ATOM 769 C CA . GLN A 1 97 ? -13.950 7.302 28.486 1.00 77.81 97 GLN A CA 1
ATOM 770 C C . GLN A 1 97 ? -14.533 7.852 27.175 1.00 77.81 97 GLN A C 1
ATOM 772 O O . GLN A 1 97 ? -15.148 8.918 27.190 1.00 77.81 97 GLN A O 1
ATOM 777 N N . TRP A 1 98 ? -14.362 7.142 26.052 1.00 79.19 98 TRP A N 1
ATOM 778 C CA . TRP A 1 98 ? -14.817 7.551 24.721 1.00 79.19 98 TRP A CA 1
ATOM 779 C C . TRP A 1 98 ? -15.769 6.514 24.111 1.00 79.19 98 TRP A C 1
ATOM 781 O O . TRP A 1 98 ? -15.664 5.320 24.370 1.00 79.19 98 TRP A O 1
ATOM 791 N N . GLU A 1 99 ? -16.681 6.942 23.237 1.00 83.50 99 GLU A N 1
ATOM 792 C CA . GLU A 1 99 ? -17.656 6.051 22.583 1.00 83.50 99 GLU A CA 1
ATOM 793 C C . GLU A 1 99 ? -17.071 5.291 21.365 1.00 83.50 99 GLU A C 1
ATOM 795 O O . GLU A 1 99 ? -17.683 5.226 20.297 1.00 83.50 99 GLU A O 1
ATOM 800 N N . TRP A 1 100 ? -15.882 4.694 21.501 1.00 83.25 100 TRP A N 1
ATOM 801 C CA . TRP A 1 100 ? -15.157 4.019 20.405 1.00 83.25 100 TRP A CA 1
ATOM 802 C C . TRP A 1 100 ? -15.911 2.824 19.794 1.00 83.25 100 TRP A C 1
ATOM 804 O O . TRP A 1 100 ? -15.665 2.438 18.655 1.00 83.25 100 TRP A O 1
ATOM 814 N N . GLU A 1 101 ? -16.860 2.232 20.516 1.00 84.69 101 GLU A N 1
ATOM 815 C CA . GLU A 1 101 ? -17.658 1.087 20.050 1.00 84.69 101 GLU A CA 1
ATOM 816 C C . GLU A 1 101 ? -18.505 1.417 18.813 1.00 84.69 101 GLU A C 1
ATOM 818 O O . GLU A 1 101 ? -18.770 0.556 17.961 1.00 84.69 101 GLU A O 1
ATOM 823 N N . LYS A 1 102 ? -18.932 2.683 18.710 1.00 85.44 102 LYS A N 1
ATOM 824 C CA . LYS A 1 102 ? -19.711 3.194 17.576 1.00 85.44 102 LYS A CA 1
ATOM 825 C C . LYS A 1 102 ? -18.845 3.350 16.328 1.00 85.44 102 LYS A C 1
ATOM 827 O O . LYS A 1 102 ? -19.362 3.220 15.222 1.00 85.44 102 LYS A O 1
ATOM 832 N N . GLU A 1 103 ? -17.540 3.546 16.509 1.00 87.94 103 GLU A N 1
ATOM 833 C CA . GLU A 1 103 ? -16.565 3.677 15.425 1.00 87.94 103 GLU A CA 1
ATOM 834 C C . GLU A 1 103 ? -16.247 2.332 14.763 1.00 87.94 103 GLU A C 1
ATOM 836 O O . GLU A 1 103 ? -15.743 2.318 13.647 1.00 87.94 103 GLU A O 1
ATOM 841 N N . ILE A 1 104 ? -16.553 1.185 15.382 1.00 89.44 104 ILE A N 1
ATOM 842 C CA . ILE A 1 104 ? -16.370 -0.113 14.718 1.00 89.44 104 ILE A CA 1
ATOM 843 C C . ILE A 1 104 ? -17.441 -0.291 13.643 1.00 89.44 104 ILE A C 1
ATOM 845 O O . ILE A 1 104 ? -18.610 -0.542 13.942 1.00 89.44 104 ILE A O 1
ATOM 849 N N . GLN A 1 105 ? -17.022 -0.234 12.381 1.00 88.62 105 GLN A N 1
ATOM 850 C CA . GLN A 1 105 ? -17.902 -0.465 11.244 1.00 88.62 105 GLN A CA 1
ATOM 851 C C . GLN A 1 105 ? -18.098 -1.963 11.006 1.00 88.62 105 GLN A C 1
ATOM 853 O O . GLN A 1 105 ? -19.224 -2.434 10.830 1.00 88.62 105 GLN A O 1
ATOM 858 N N . ARG A 1 106 ? -16.996 -2.721 10.971 1.00 87.94 106 ARG A N 1
ATOM 859 C CA . ARG A 1 106 ? -17.004 -4.160 10.681 1.00 87.94 106 ARG A CA 1
ATOM 860 C C . ARG A 1 106 ? -15.921 -4.874 11.471 1.00 87.94 106 ARG A C 1
ATOM 862 O O . ARG A 1 106 ? -14.810 -4.376 11.595 1.00 87.94 106 ARG A O 1
ATOM 869 N N . ALA A 1 107 ? -16.228 -6.084 11.915 1.00 86.75 107 ALA A N 1
ATOM 870 C CA . ALA A 1 107 ? -15.256 -7.032 12.435 1.00 86.75 107 ALA A CA 1
ATOM 871 C C . ALA A 1 107 ? -15.508 -8.380 11.764 1.00 86.75 107 ALA A C 1
ATOM 873 O O . ALA A 1 107 ? -16.656 -8.811 11.651 1.00 86.75 107 ALA A O 1
ATOM 874 N N . HIS A 1 108 ? -14.457 -9.018 11.261 1.00 83.50 108 HIS A N 1
ATOM 875 C CA . HIS A 1 108 ? -14.577 -10.339 10.659 1.00 83.50 108 HIS A CA 1
ATOM 876 C C . HIS A 1 108 ? -13.278 -11.128 10.774 1.00 83.50 108 HIS A C 1
ATOM 878 O O . HIS A 1 108 ? -12.177 -10.571 10.789 1.00 83.50 108 HIS A O 1
ATOM 884 N N . GLN A 1 109 ? -13.414 -12.452 10.795 1.00 75.81 109 GLN A N 1
ATOM 885 C CA . GLN A 1 109 ? -12.269 -13.346 10.737 1.00 75.81 109 GLN A CA 1
ATOM 886 C C . GLN A 1 109 ? -11.624 -13.287 9.364 1.00 75.81 109 GLN A C 1
ATOM 888 O O . GLN A 1 109 ? -12.257 -13.528 8.334 1.00 75.81 109 GLN A O 1
ATOM 893 N N . PHE A 1 110 ? -10.324 -13.042 9.359 1.00 67.75 110 PHE A N 1
ATOM 894 C CA . PHE A 1 110 ? -9.536 -13.130 8.155 1.00 67.75 110 PHE A CA 1
ATOM 895 C C . PHE A 1 110 ? -9.315 -14.616 7.813 1.00 67.75 110 PHE A C 1
ATOM 897 O O . PHE A 1 110 ? -8.784 -15.371 8.639 1.00 67.75 110 PHE A O 1
ATOM 904 N N . PRO A 1 111 ? -9.696 -15.070 6.605 1.00 58.59 111 PRO A N 1
ATOM 905 C CA . PRO A 1 111 ? -9.679 -16.490 6.250 1.00 58.59 111 PRO A CA 1
ATOM 906 C C . PRO A 1 111 ? -8.263 -17.077 6.153 1.00 58.59 111 PRO A C 1
ATOM 908 O O . PRO A 1 111 ? -8.106 -18.298 6.148 1.00 58.59 111 PRO A O 1
ATOM 911 N N . PHE A 1 112 ? -7.226 -16.234 6.102 1.00 54.06 112 PHE A N 1
ATOM 912 C CA . PHE A 1 112 ? -5.866 -16.649 5.784 1.00 54.06 112 PHE A CA 1
ATOM 913 C C . PHE A 1 112 ? -4.835 -16.130 6.795 1.00 54.06 112 PHE A C 1
ATOM 915 O O . PHE A 1 112 ? -4.370 -14.995 6.709 1.00 54.06 112 PHE A O 1
ATOM 922 N N . ASN A 1 113 ? -4.416 -16.973 7.742 1.00 53.47 113 ASN A N 1
ATOM 923 C CA . ASN A 1 113 ? -3.261 -16.667 8.584 1.00 53.47 113 ASN A CA 1
ATOM 924 C C . ASN A 1 113 ? -2.028 -17.425 8.068 1.00 53.47 113 ASN A C 1
ATOM 926 O O . ASN A 1 113 ? -1.854 -18.610 8.345 1.00 53.47 113 ASN A O 1
ATOM 930 N N . ARG A 1 114 ? -1.183 -16.748 7.274 1.00 48.28 114 ARG A N 1
ATOM 931 C CA . ARG A 1 114 ? 0.080 -17.314 6.753 1.00 48.28 114 ARG A CA 1
ATOM 932 C C . ARG A 1 114 ? 1.126 -17.505 7.860 1.00 48.28 114 ARG A C 1
ATOM 934 O O . ARG A 1 114 ? 2.082 -18.248 7.669 1.00 48.28 114 ARG A O 1
ATOM 941 N N . THR A 1 115 ? 0.962 -16.823 8.992 1.00 45.09 115 THR A N 1
ATOM 942 C CA . THR A 1 115 ? 2.061 -16.531 9.921 1.00 45.09 115 THR A CA 1
ATOM 943 C C . THR A 1 115 ? 2.103 -17.403 11.170 1.00 45.09 115 THR A C 1
ATOM 945 O O . THR A 1 115 ? 3.157 -17.469 11.794 1.00 45.09 115 THR A O 1
ATOM 948 N N . VAL A 1 116 ? 1.029 -18.116 11.525 1.00 50.41 116 VAL A N 1
ATOM 949 C CA . VAL A 1 116 ? 1.064 -19.033 12.676 1.00 50.41 116 VAL A CA 1
ATOM 950 C C . VAL A 1 116 ? 1.191 -20.470 12.187 1.00 50.41 116 VAL A C 1
ATOM 952 O O . VAL A 1 116 ? 0.238 -21.086 11.705 1.00 50.41 116 VAL A O 1
ATOM 955 N N . LYS A 1 117 ? 2.412 -21.002 12.283 1.00 46.72 117 LYS A N 1
ATOM 956 C CA . LYS A 1 117 ? 2.653 -22.441 12.197 1.00 46.72 117 LYS A CA 1
ATOM 957 C C . LYS A 1 117 ? 2.144 -23.041 13.509 1.00 46.72 117 LYS A C 1
ATOM 959 O O . LYS A 1 117 ? 2.768 -22.798 14.536 1.00 46.72 117 LYS A O 1
ATOM 964 N N . SER A 1 118 ? 1.039 -23.790 13.500 1.00 50.94 118 SER A N 1
ATOM 965 C CA . SER A 1 118 ? 0.820 -24.711 14.617 1.00 50.94 118 SER A CA 1
ATOM 966 C C . SER A 1 118 ? 1.861 -25.821 14.486 1.00 50.94 118 SER A C 1
ATOM 968 O O . SER A 1 118 ? 2.052 -26.397 13.412 1.00 50.94 118 SER A O 1
ATOM 970 N N . SER A 1 119 ? 2.629 -26.032 15.548 1.00 51.66 119 SER A N 1
ATOM 971 C CA . SER A 1 119 ? 3.641 -27.087 15.637 1.00 51.66 119 SER A CA 1
ATOM 972 C C . SER A 1 119 ? 3.014 -28.463 15.886 1.00 51.66 119 SER A C 1
ATOM 974 O O . SER A 1 119 ? 3.703 -29.472 15.763 1.00 51.66 119 SER A O 1
ATOM 976 N N . VAL A 1 120 ? 1.715 -28.514 16.205 1.00 52.31 120 VAL A N 1
ATOM 977 C CA . VAL A 1 120 ? 0.997 -29.725 16.610 1.00 52.31 120 VAL A CA 1
ATOM 978 C C . VAL A 1 120 ? -0.023 -30.127 15.541 1.00 52.31 120 VAL A C 1
ATOM 980 O O . VAL A 1 120 ? -0.890 -29.344 15.145 1.00 52.31 120 VAL A O 1
ATOM 983 N N . ALA A 1 121 ? 0.081 -31.369 15.065 1.00 40.25 121 ALA A N 1
ATOM 984 C CA . ALA A 1 121 ? -0.874 -31.957 14.133 1.00 40.25 121 ALA A CA 1
ATOM 985 C C . ALA A 1 121 ? -2.266 -32.039 14.789 1.00 40.25 121 ALA A C 1
ATOM 987 O O . ALA A 1 121 ? -2.430 -32.703 15.807 1.00 40.25 121 ALA A O 1
ATOM 988 N N . GLY A 1 122 ? -3.254 -31.345 14.214 1.00 53.09 122 GLY A N 1
ATOM 989 C CA . GLY A 1 122 ? -4.627 -31.264 14.738 1.00 53.09 122 GLY A CA 1
ATOM 990 C C . GLY A 1 122 ? -4.972 -29.955 15.458 1.00 53.09 122 GLY A C 1
ATOM 991 O O . GLY A 1 122 ? -6.144 -29.718 15.736 1.00 53.09 122 GLY A O 1
ATOM 992 N N . ASP A 1 123 ? -3.992 -29.080 15.700 1.00 57.53 123 ASP A N 1
ATOM 993 C CA . ASP A 1 123 ? -4.231 -27.781 16.331 1.00 57.53 123 ASP A CA 1
ATOM 994 C C . ASP A 1 123 ? -4.854 -26.778 15.346 1.00 57.53 123 ASP A C 1
ATOM 996 O O . ASP A 1 123 ? -4.404 -26.612 14.201 1.00 57.53 123 ASP A O 1
ATOM 1000 N N . ILE A 1 124 ? -5.927 -26.118 15.784 1.00 56.31 124 ILE A N 1
ATOM 1001 C CA . ILE A 1 124 ? -6.659 -25.180 14.946 1.00 56.31 124 ILE A CA 1
ATOM 1002 C C . ILE A 1 124 ? -5.868 -23.878 14.900 1.00 56.31 124 ILE A C 1
ATOM 1004 O O . ILE A 1 124 ? -5.911 -23.080 15.830 1.00 56.31 124 ILE A O 1
ATOM 1008 N N . LYS A 1 125 ? -5.178 -23.650 13.775 1.00 62.41 125 LYS A N 1
ATOM 1009 C CA . LYS A 1 125 ? -4.358 -22.450 13.561 1.00 62.41 125 LYS A CA 1
ATOM 1010 C C . LYS A 1 125 ? -5.124 -21.185 13.975 1.00 62.41 125 LYS A C 1
ATOM 1012 O O . LYS A 1 125 ? -6.187 -20.926 13.391 1.00 62.41 125 LYS A O 1
ATOM 1017 N N . PRO A 1 126 ? -4.589 -20.385 14.914 1.00 63.34 126 PRO A N 1
ATOM 1018 C CA . PRO A 1 126 ? -5.250 -19.165 15.332 1.00 63.34 126 PRO A CA 1
ATOM 1019 C C . PRO A 1 126 ? -5.369 -18.204 14.148 1.00 63.34 126 PRO A C 1
ATOM 1021 O O . PRO A 1 126 ? -4.472 -18.110 13.301 1.00 63.34 126 PRO A O 1
ATOM 1024 N N . ARG A 1 127 ? -6.498 -17.505 14.054 1.00 69.88 127 ARG A N 1
ATOM 1025 C CA . ARG A 1 127 ? -6.817 -16.582 12.961 1.00 69.88 127 ARG A CA 1
ATOM 1026 C C . ARG A 1 127 ? -6.667 -15.140 13.412 1.00 69.88 127 ARG A C 1
ATOM 1028 O O . ARG A 1 127 ? -6.595 -14.831 14.595 1.00 69.88 127 ARG A O 1
ATOM 1035 N N . ALA A 1 128 ? -6.559 -14.265 12.421 1.00 73.00 128 ALA A N 1
ATOM 1036 C CA . ALA A 1 128 ? -6.625 -12.840 12.661 1.00 73.00 128 ALA A CA 1
ATOM 1037 C C . ALA A 1 128 ? -8.079 -12.381 12.589 1.00 73.00 128 ALA A C 1
ATOM 1039 O O . ALA A 1 128 ? -8.785 -12.793 11.670 1.00 73.00 128 ALA A O 1
ATOM 1040 N N . ILE A 1 129 ? -8.482 -11.483 13.475 1.00 78.81 129 ILE A N 1
ATOM 1041 C CA . ILE A 1 129 ? -9.678 -10.663 13.305 1.00 78.81 129 ILE A CA 1
ATOM 1042 C C . ILE A 1 129 ? -9.233 -9.363 12.645 1.00 78.81 129 ILE A C 1
ATOM 1044 O O . ILE A 1 129 ? -8.278 -8.726 13.095 1.00 78.81 129 ILE A O 1
ATOM 1048 N N . LEU A 1 130 ? -9.897 -8.997 11.553 1.00 82.69 130 LEU A N 1
ATOM 1049 C CA . LEU A 1 130 ? -9.753 -7.690 10.931 1.00 82.69 130 LEU A CA 1
ATOM 1050 C C . LEU A 1 130 ? -10.928 -6.819 11.372 1.00 82.69 130 LEU A C 1
ATOM 1052 O O . LEU A 1 130 ? -12.090 -7.182 11.178 1.00 82.69 130 LEU A O 1
ATOM 1056 N N . ILE A 1 131 ? -10.607 -5.678 11.963 1.00 85.94 131 ILE A N 1
ATOM 1057 C CA . ILE A 1 131 ? -11.554 -4.680 12.445 1.00 85.94 131 ILE A CA 1
ATOM 1058 C C . ILE A 1 131 ? -11.382 -3.450 11.559 1.00 85.94 131 ILE A C 1
ATOM 1060 O O . ILE A 1 131 ? -10.285 -2.912 11.478 1.00 85.94 131 ILE A O 1
ATOM 1064 N N . SER A 1 132 ? -12.446 -3.013 10.899 1.00 88.69 132 SER A N 1
ATOM 1065 C CA . SER A 1 132 ? -12.484 -1.763 10.137 1.00 88.69 132 SER A CA 1
ATOM 1066 C C . SER A 1 132 ? -13.241 -0.723 10.952 1.00 88.69 132 SER A C 1
ATOM 1068 O O . SER A 1 132 ? -14.363 -0.976 11.417 1.00 88.69 132 SER A O 1
ATOM 1070 N N . LEU A 1 133 ? -12.588 0.416 11.170 1.00 87.62 133 LEU A N 1
ATOM 1071 C CA . LEU A 1 133 ? -13.143 1.564 11.872 1.00 87.62 133 LEU A CA 1
ATOM 1072 C C . LEU A 1 133 ? -13.745 2.554 10.871 1.00 87.62 133 LEU A C 1
ATOM 1074 O O . LEU A 1 133 ? -13.298 2.654 9.737 1.00 87.62 133 LEU A O 1
ATOM 1078 N N . LEU A 1 134 ? -14.739 3.322 11.303 1.00 89.00 134 LEU A N 1
ATOM 1079 C CA . LEU A 1 134 ? -15.379 4.350 10.489 1.00 89.00 134 LEU A CA 1
ATOM 1080 C C . LEU A 1 134 ? -14.411 5.501 10.187 1.00 89.00 134 LEU A C 1
ATOM 1082 O O . LEU A 1 134 ? -14.414 6.052 9.087 1.00 89.00 134 LEU A O 1
ATOM 1086 N N . ASN A 1 135 ? -13.577 5.858 11.165 1.00 86.94 135 ASN A N 1
ATOM 1087 C CA . ASN A 1 135 ? -12.607 6.933 11.046 1.00 86.94 135 ASN A CA 1
ATOM 1088 C C . ASN A 1 135 ? -11.202 6.463 11.449 1.00 86.94 135 ASN A C 1
ATOM 1090 O O . ASN A 1 135 ? -10.989 5.865 12.505 1.00 86.94 135 ASN A O 1
ATOM 1094 N N . PHE A 1 136 ? -10.203 6.817 10.640 1.00 81.19 136 PHE A N 1
ATOM 1095 C CA . PHE A 1 136 ? -8.801 6.507 10.926 1.00 81.19 136 PHE A CA 1
ATOM 1096 C C . PHE A 1 136 ? -8.306 7.160 12.226 1.00 81.19 136 PHE A C 1
ATOM 1098 O O . PHE A 1 136 ? -7.354 6.674 12.836 1.00 81.19 136 PHE A O 1
ATOM 1105 N N . GLN A 1 137 ? -8.927 8.266 12.650 1.00 84.56 137 GLN A N 1
ATOM 1106 C CA . GLN A 1 137 ? -8.577 8.952 13.894 1.00 84.56 137 GLN A CA 1
ATOM 1107 C C . GLN A 1 137 ? -8.913 8.106 15.123 1.00 84.56 137 GLN A C 1
ATOM 1109 O O . GLN A 1 137 ? -8.144 8.108 16.078 1.00 84.56 137 GLN A O 1
ATOM 1114 N N . ALA A 1 138 ? -9.997 7.324 15.072 1.00 83.50 138 ALA A N 1
ATOM 1115 C CA . ALA A 1 138 ? -10.388 6.422 16.154 1.00 83.50 138 ALA A CA 1
ATOM 1116 C C . ALA A 1 138 ? -9.395 5.260 16.331 1.00 83.50 138 ALA A C 1
ATOM 1118 O O . ALA A 1 138 ? -9.286 4.683 17.411 1.00 83.50 138 ALA A O 1
ATOM 1119 N N . ARG A 1 139 ? -8.622 4.941 15.285 1.00 83.12 139 ARG A N 1
ATOM 1120 C CA . ARG A 1 139 ? -7.614 3.878 15.316 1.00 83.12 139 ARG A CA 1
ATOM 1121 C C . ARG A 1 139 ? -6.448 4.198 16.243 1.00 83.12 139 ARG A C 1
ATOM 1123 O O . ARG A 1 139 ? -5.963 3.320 16.951 1.00 83.12 139 ARG A O 1
ATOM 1130 N N . GLN A 1 140 ? -5.962 5.436 16.184 1.00 80.19 140 GLN A N 1
ATOM 1131 C CA . GLN A 1 140 ? -4.690 5.826 16.787 1.00 80.19 140 GLN A CA 1
ATOM 1132 C C . GLN A 1 140 ? -4.680 5.675 18.320 1.00 80.19 140 GLN A C 1
ATOM 1134 O O . GLN A 1 140 ? -3.749 5.063 18.831 1.00 80.19 140 GLN A O 1
ATOM 1139 N N . PRO A 1 141 ? -5.720 6.098 19.057 1.00 81.56 141 PRO A N 1
ATOM 1140 C CA . PRO A 1 141 ? -5.778 5.910 20.505 1.00 81.56 141 PRO A CA 1
ATOM 1141 C C . PRO A 1 141 ? -5.845 4.443 20.932 1.00 81.56 141 PRO A C 1
ATOM 1143 O O . PRO A 1 141 ? -5.152 4.046 21.864 1.00 81.56 141 PRO A O 1
ATOM 1146 N N . ILE A 1 142 ? -6.633 3.623 20.224 1.00 79.38 142 ILE A N 1
ATOM 1147 C CA . ILE A 1 142 ? -6.712 2.173 20.471 1.00 79.38 142 ILE A CA 1
ATOM 1148 C C . ILE A 1 142 ? -5.328 1.549 20.272 1.00 79.38 142 ILE A C 1
ATOM 1150 O O . ILE A 1 142 ? -4.861 0.764 21.094 1.00 79.38 142 ILE A O 1
ATOM 1154 N N . TYR A 1 143 ? -4.646 1.945 19.197 1.00 76.62 143 TYR A N 1
ATOM 1155 C CA . TYR A 1 143 ? -3.292 1.501 18.907 1.00 76.62 143 TYR A CA 1
ATOM 1156 C C . TYR A 1 143 ? -2.291 1.942 19.981 1.00 76.62 143 TYR A C 1
ATOM 1158 O O . TYR A 1 143 ? -1.484 1.134 20.432 1.00 76.62 143 TYR A O 1
ATOM 1166 N N . ASP A 1 144 ? -2.331 3.203 20.405 1.00 79.69 144 ASP A N 1
AT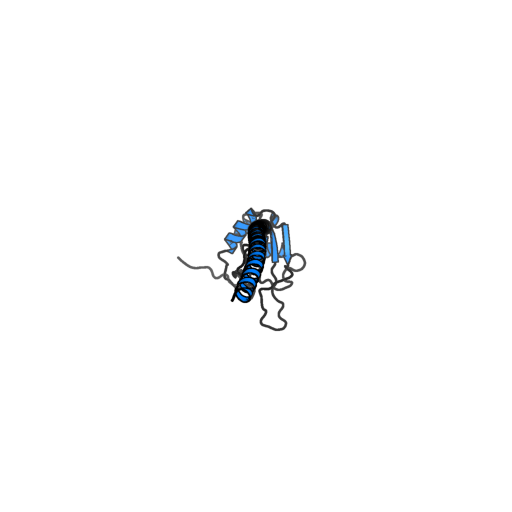OM 1167 C CA . ASP A 1 144 ? -1.391 3.757 21.379 1.00 79.69 144 ASP A CA 1
ATOM 1168 C C . ASP A 1 144 ? -1.577 3.143 22.770 1.00 79.69 144 ASP A C 1
ATOM 1170 O O . ASP A 1 144 ? -0.585 2.895 23.454 1.00 79.69 144 ASP A O 1
ATOM 1174 N N . LEU A 1 145 ? -2.811 2.796 23.150 1.00 78.75 145 LEU A N 1
ATOM 1175 C CA . LEU A 1 145 ? -3.101 2.030 24.365 1.00 78.75 145 LEU A CA 1
ATOM 1176 C C . LEU A 1 145 ? -2.677 0.566 24.254 1.00 78.75 145 LEU A C 1
ATOM 1178 O O . LEU A 1 145 ? -2.232 -0.010 25.241 1.00 78.75 145 LEU A O 1
ATOM 1182 N N . ALA A 1 146 ? -2.765 -0.034 23.066 1.00 73.44 146 ALA A N 1
ATOM 1183 C CA . ALA A 1 146 ? -2.314 -1.402 22.822 1.00 73.44 146 ALA A CA 1
ATOM 1184 C C . ALA A 1 146 ? -0.785 -1.518 22.673 1.00 73.44 146 ALA A C 1
ATOM 1186 O O . ALA A 1 146 ? -0.207 -2.577 22.932 1.00 73.44 146 ALA A O 1
ATOM 1187 N N . ARG A 1 147 ? -0.103 -0.432 22.286 1.00 73.19 147 ARG A N 1
ATOM 1188 C CA . ARG A 1 147 ? 1.338 -0.393 21.997 1.00 73.19 147 ARG A CA 1
ATOM 1189 C C . ARG A 1 147 ? 2.230 -0.844 23.165 1.00 73.19 147 ARG A C 1
ATOM 1191 O O . ARG A 1 147 ? 3.206 -1.531 22.880 1.00 73.19 147 ARG A O 1
ATOM 1198 N N . PRO A 1 148 ? 1.968 -0.531 24.448 1.00 69.62 148 PRO A N 1
ATOM 1199 C CA . PRO A 1 148 ? 2.740 -1.060 25.578 1.00 69.62 148 PRO A CA 1
ATOM 1200 C C . PRO A 1 148 ? 2.590 -2.574 25.749 1.00 69.62 148 PRO A C 1
ATOM 1202 O O . PRO A 1 148 ? 3.516 -3.255 26.189 1.00 69.62 148 PRO A O 1
ATOM 1205 N N . TYR A 1 149 ? 1.449 -3.126 25.340 1.00 63.72 149 TYR A N 1
ATOM 1206 C CA . TYR A 1 149 ? 1.136 -4.548 25.444 1.00 63.72 149 TYR A CA 1
ATOM 1207 C C . TYR A 1 149 ? 1.732 -5.355 24.284 1.00 63.72 149 TYR A C 1
ATOM 1209 O O . TYR A 1 149 ? 1.431 -6.525 24.105 1.00 63.72 149 TYR A O 1
ATOM 1217 N N . ARG A 1 150 ? 2.696 -4.792 23.544 1.00 51.69 150 ARG A N 1
ATOM 1218 C CA . ARG A 1 150 ? 3.437 -5.431 22.445 1.00 51.69 150 ARG A CA 1
ATOM 1219 C C . ARG A 1 150 ? 4.071 -6.804 22.723 1.00 51.69 150 ARG A C 1
ATOM 1221 O O . ARG A 1 150 ? 4.707 -7.331 21.828 1.00 51.69 150 ARG A O 1
ATOM 1228 N N . LYS A 1 151 ? 3.997 -7.393 23.922 1.00 45.03 151 LYS A N 1
ATOM 1229 C CA . LYS A 1 151 ? 4.729 -8.635 24.259 1.00 45.03 151 LYS A CA 1
ATOM 1230 C C . LYS A 1 151 ? 4.068 -9.608 25.264 1.00 45.03 151 LYS A C 1
ATOM 1232 O O . LYS A 1 151 ? 4.719 -10.579 25.636 1.00 45.03 151 LYS A O 1
ATOM 1237 N N . ARG A 1 152 ? 2.835 -9.414 25.753 1.00 40.38 152 ARG A N 1
ATOM 1238 C CA . ARG A 1 152 ? 2.213 -10.261 26.826 1.00 40.38 152 ARG A CA 1
ATOM 1239 C C . ARG A 1 152 ? 1.206 -11.374 26.445 1.00 40.38 152 ARG A C 1
ATOM 1241 O O . ARG A 1 152 ? 0.056 -11.070 26.176 1.00 40.38 152 ARG A O 1
ATOM 1248 N N . TYR A 1 153 ? 1.628 -12.638 26.414 1.00 38.38 153 TYR A N 1
ATOM 1249 C CA . TYR A 1 153 ? 0.813 -13.837 26.101 1.00 38.38 153 TYR A CA 1
ATOM 1250 C C . TYR A 1 153 ? -0.613 -13.828 26.686 1.00 38.38 153 TYR A C 1
ATOM 1252 O O . TYR A 1 153 ? -0.772 -13.814 27.900 1.00 38.38 153 TYR A O 1
ATOM 1260 N N . PHE A 1 154 ? -1.630 -13.904 25.814 1.00 35.53 154 PHE A N 1
ATOM 1261 C CA . PHE A 1 154 ? -3.002 -14.250 26.196 1.00 35.53 154 PHE A CA 1
ATOM 1262 C C . PHE A 1 154 ? -3.182 -15.743 25.953 1.00 35.53 154 PHE A C 1
ATOM 1264 O O . PHE A 1 154 ? -3.318 -16.113 24.802 1.00 35.53 154 PHE A O 1
ATOM 1271 N N . GLU A 1 155 ? -3.131 -16.625 26.952 1.00 34.16 155 GLU A N 1
ATOM 1272 C CA . GLU A 1 155 ? -3.585 -18.029 26.789 1.00 34.16 155 GLU A CA 1
ATOM 1273 C C . GLU A 1 155 ? -3.062 -18.767 25.518 1.00 34.16 155 GLU A C 1
ATOM 1275 O O . GLU A 1 155 ? -3.782 -19.533 24.885 1.00 34.16 155 GLU A O 1
ATOM 1280 N N . GLY A 1 156 ? -1.817 -18.508 25.084 1.00 37.09 156 GLY A N 1
ATOM 1281 C CA . GLY A 1 156 ? -1.250 -19.071 23.838 1.00 37.09 156 GLY A CA 1
ATOM 1282 C C . GLY A 1 156 ? -1.549 -18.305 22.531 1.00 37.09 156 GLY A C 1
ATOM 1283 O O . GLY A 1 156 ? -1.221 -18.783 21.448 1.00 37.09 156 GLY A O 1
ATOM 1284 N N . CYS A 1 157 ? -2.113 -17.101 22.613 1.00 38.19 157 CYS A N 1
ATOM 1285 C CA . CYS A 1 157 ? -2.629 -16.278 21.518 1.00 38.19 157 CYS A CA 1
ATOM 1286 C C . CYS A 1 157 ? -1.841 -14.953 21.380 1.00 38.19 157 CYS A C 1
ATOM 1288 O O . CYS A 1 157 ? -1.661 -14.208 22.346 1.00 38.19 157 CYS A O 1
ATOM 1290 N N . THR A 1 158 ? -1.351 -14.649 20.170 1.00 37.94 158 THR A N 1
ATOM 1291 C CA . THR A 1 158 ? -0.594 -13.426 19.809 1.00 37.94 158 THR A CA 1
ATOM 1292 C C . THR A 1 158 ? -1.476 -12.434 19.071 1.00 37.94 158 THR A C 1
ATOM 1294 O O . THR A 1 158 ? -1.796 -12.756 17.947 1.00 37.94 158 THR A O 1
ATOM 1297 N N . ALA A 1 159 ? -1.778 -11.240 19.585 1.00 39.91 159 ALA A N 1
ATOM 1298 C CA . ALA A 1 159 ? -2.568 -10.207 18.904 1.00 39.91 159 ALA A CA 1
ATOM 1299 C C . ALA A 1 159 ? -1.731 -9.021 18.378 1.00 39.91 159 ALA A C 1
ATOM 1301 O O . ALA A 1 159 ? -1.498 -8.101 19.141 1.00 39.91 159 ALA A O 1
ATOM 1302 N N . ASP A 1 160 ? -1.327 -9.019 17.096 1.00 41.78 160 ASP A N 1
ATOM 1303 C CA . ASP A 1 160 ? -0.537 -7.967 16.407 1.00 41.78 160 ASP A CA 1
ATOM 1304 C C . ASP A 1 160 ? -1.401 -6.838 15.834 1.00 41.78 160 ASP A C 1
ATOM 1306 O O . ASP A 1 160 ? -2.221 -7.082 14.946 1.00 41.78 160 ASP A O 1
ATOM 1310 N N . TYR A 1 161 ? -1.134 -5.613 16.289 1.00 45.34 161 TYR A N 1
ATOM 1311 C CA . TYR A 1 161 ? -1.602 -4.377 15.673 1.00 45.34 161 TYR A CA 1
ATOM 1312 C C . TYR A 1 161 ? -0.472 -3.850 14.780 1.00 45.34 161 TYR A C 1
ATOM 1314 O O . TYR A 1 161 ? 0.403 -3.119 15.233 1.00 45.34 161 TYR A O 1
ATOM 1322 N N . GLY A 1 162 ? -0.454 -4.255 13.513 1.00 38.84 162 GLY A N 1
ATOM 1323 C CA . GLY A 1 162 ? 0.548 -3.804 12.548 1.00 38.84 162 GLY A CA 1
ATOM 1324 C C . GLY A 1 162 ? 0.070 -2.588 11.758 1.00 38.84 162 GLY A C 1
ATOM 1325 O O . GLY A 1 162 ? -1.072 -2.551 11.297 1.00 38.84 162 GLY A O 1
ATOM 1326 N N . TYR A 1 163 ? 0.958 -1.616 11.534 1.00 38.06 163 TYR A N 1
ATOM 1327 C CA . TYR A 1 163 ? 0.842 -0.752 10.359 1.00 38.06 163 TYR A CA 1
ATOM 1328 C C . TYR A 1 163 ? 0.993 -1.647 9.126 1.00 38.06 163 TYR A C 1
ATOM 1330 O O . TYR A 1 163 ? 1.892 -2.486 9.078 1.00 38.06 163 TYR A O 1
ATOM 1338 N N . GLY A 1 164 ? 0.096 -1.522 8.148 1.00 32.47 164 GLY A N 1
ATOM 1339 C CA . GLY A 1 164 ? 0.286 -2.177 6.860 1.00 32.47 164 GLY A CA 1
ATOM 1340 C C . GLY A 1 164 ? 1.591 -1.677 6.252 1.00 32.47 164 GLY A C 1
ATOM 1341 O O . GLY A 1 164 ? 1.644 -0.532 5.850 1.00 32.47 164 GLY A O 1
ATOM 1342 N N . LEU A 1 165 ? 2.640 -2.497 6.330 1.00 28.31 165 LEU A N 1
ATOM 1343 C CA . LEU A 1 165 ? 3.847 -2.586 5.502 1.00 28.31 165 LEU A CA 1
ATOM 1344 C C . LEU A 1 165 ? 4.757 -3.625 6.183 1.00 28.31 165 LEU A C 1
ATOM 1346 O O . LEU A 1 165 ? 4.874 -3.679 7.404 1.00 28.31 165 LEU A O 1
ATOM 1350 N N . GLY A 1 166 ? 5.316 -4.543 5.401 1.00 29.80 166 GLY A N 1
ATOM 1351 C CA . GLY A 1 166 ? 5.879 -5.803 5.886 1.00 29.80 166 GLY A CA 1
ATOM 1352 C C . GLY A 1 166 ? 6.906 -5.709 7.024 1.00 29.80 166 GLY A C 1
ATOM 1353 O O . GLY A 1 166 ? 8.043 -5.312 6.811 1.00 29.80 166 GLY A O 1
ATOM 1354 N N . ARG A 1 167 ? 6.535 -6.229 8.196 1.00 24.22 167 ARG A N 1
ATOM 1355 C CA . ARG A 1 167 ? 7.306 -7.128 9.079 1.00 24.22 167 ARG A CA 1
ATOM 1356 C C . ARG A 1 167 ? 6.365 -7.550 10.203 1.00 24.22 167 ARG A C 1
ATOM 1358 O O . ARG A 1 167 ? 5.785 -6.703 10.865 1.00 24.22 167 ARG A O 1
ATOM 1365 N N . ALA A 1 168 ? 6.179 -8.858 10.372 1.00 27.17 168 ALA A N 1
ATOM 1366 C CA . ALA A 1 168 ? 5.389 -9.409 11.468 1.00 27.17 168 ALA A CA 1
ATOM 1367 C C . ALA A 1 168 ? 6.073 -9.047 12.789 1.00 27.17 168 ALA A C 1
ATOM 1369 O O . ALA A 1 168 ? 7.171 -9.527 13.078 1.00 27.17 168 ALA A O 1
ATOM 1370 N N . GLU A 1 169 ? 5.445 -8.171 13.557 1.00 29.20 169 GLU A N 1
ATOM 1371 C CA . GLU A 1 169 ? 6.006 -7.629 14.780 1.00 29.20 169 GLU A CA 1
ATOM 1372 C C . GLU A 1 169 ? 5.027 -7.890 15.931 1.00 29.20 169 GLU A C 1
ATOM 1374 O O . GLU A 1 169 ? 4.162 -7.090 16.247 1.00 29.20 169 GLU A O 1
ATOM 1379 N N . TRP A 1 170 ? 5.211 -9.064 16.539 1.00 29.80 170 TRP A N 1
ATOM 1380 C CA . TRP A 1 170 ? 4.466 -9.692 17.638 1.00 29.80 170 TRP A CA 1
ATOM 1381 C C . TRP A 1 170 ? 3.958 -8.717 18.711 1.00 29.80 170 TRP A C 1
ATOM 1383 O O . TRP A 1 170 ? 4.750 -7.906 19.185 1.00 29.80 170 TRP A O 1
ATOM 1393 N N . VAL A 1 171 ? 2.676 -8.846 19.100 1.00 35.34 171 VAL A N 1
ATOM 1394 C CA . VAL A 1 171 ? 1.980 -8.116 20.188 1.00 35.34 171 VAL A CA 1
ATOM 1395 C C . VAL A 1 171 ? 0.971 -9.036 20.880 1.00 35.34 171 VAL A C 1
ATOM 1397 O O . VAL A 1 171 ? 0.569 -10.042 20.297 1.00 35.34 171 VAL A O 1
ATOM 1400 N N . THR A 1 172 ? 0.606 -8.771 22.138 1.00 32.97 172 THR A N 1
ATOM 1401 C CA . THR A 1 172 ? -0.054 -9.769 22.968 1.00 32.97 172 THR A CA 1
ATOM 1402 C C . THR A 1 172 ? -0.858 -9.163 24.148 1.00 32.97 172 THR A C 1
ATOM 1404 O O . THR A 1 172 ? -0.390 -8.248 24.812 1.00 32.97 172 THR A O 1
ATOM 1407 N N . ILE A 1 173 ? -2.070 -9.651 24.434 1.00 36.56 173 ILE A N 1
ATOM 1408 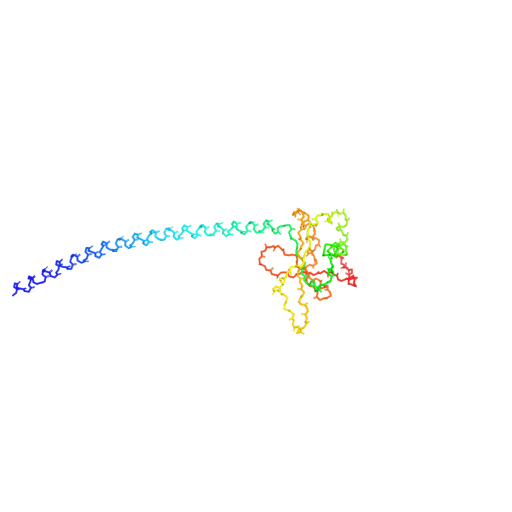C CA . ILE A 1 173 ? -3.028 -9.034 25.385 1.00 36.56 173 ILE A CA 1
ATOM 1409 C C . ILE A 1 173 ? -2.983 -9.763 26.751 1.00 36.56 173 ILE A C 1
ATOM 1411 O O . ILE A 1 173 ? -2.850 -10.980 26.771 1.00 36.56 173 ILE A O 1
ATOM 1415 N N . PRO A 1 174 ? -3.080 -9.094 27.915 1.00 29.31 174 PRO A N 1
ATOM 1416 C CA . PRO A 1 174 ? -3.055 -9.791 29.207 1.00 29.31 174 PRO A CA 1
ATOM 1417 C C . PRO A 1 174 ? -4.304 -10.664 29.442 1.00 29.31 174 PRO A C 1
ATOM 1419 O O . PRO A 1 174 ? -5.424 -10.225 29.194 1.00 29.31 174 PRO A O 1
ATOM 1422 N N . SER A 1 175 ? -4.105 -11.889 29.953 1.00 32.50 175 SER A N 1
ATOM 1423 C CA . SER A 1 175 ? -5.179 -12.751 30.483 1.00 32.50 175 SER A CA 1
ATOM 1424 C C . SER A 1 175 ? -5.790 -12.131 31.752 1.00 32.50 175 SER A C 1
ATOM 1426 O O . SER A 1 175 ? -5.048 -11.533 32.540 1.00 32.50 175 SER A O 1
ATOM 1428 N N . PRO A 1 176 ? -7.098 -12.317 32.033 1.00 37.50 176 PRO A N 1
ATOM 1429 C CA . PRO A 1 176 ? -7.762 -11.749 33.214 1.00 37.50 176 PRO A CA 1
ATOM 1430 C C . PRO A 1 176 ? -7.151 -12.208 34.548 1.00 37.50 176 PRO A C 1
ATOM 1432 O O . PRO A 1 176 ? -7.353 -11.568 35.581 1.00 37.50 176 PRO A O 1
ATOM 1435 N N . ARG A 1 177 ? -6.387 -13.312 34.532 1.00 35.00 177 ARG A N 1
ATOM 1436 C CA . ARG A 1 177 ? -5.702 -13.885 35.701 1.00 35.00 177 ARG A CA 1
ATOM 1437 C C . ARG A 1 177 ? -4.338 -13.256 36.000 1.00 35.00 177 ARG A C 1
ATOM 1439 O O . ARG A 1 177 ? -3.886 -13.350 37.136 1.00 35.00 177 ARG A O 1
ATOM 1446 N N . ASP A 1 178 ? -3.734 -12.547 35.048 1.00 35.06 178 ASP A N 1
ATOM 1447 C CA . ASP A 1 178 ? -2.383 -11.989 35.176 1.00 35.06 178 ASP A CA 1
ATOM 1448 C C . ASP A 1 178 ? -2.406 -10.474 35.439 1.00 35.06 178 ASP A C 1
ATOM 1450 O O . ASP A 1 178 ? -1.757 -9.675 34.756 1.00 35.06 178 ASP A O 1
ATOM 1454 N N . ARG A 1 179 ? -3.128 -10.046 36.485 1.00 40.16 179 ARG A N 1
ATOM 1455 C CA . ARG A 1 179 ? -2.898 -8.727 37.101 1.00 40.16 179 ARG A CA 1
ATOM 1456 C C . ARG A 1 179 ? -1.659 -8.787 37.990 1.00 40.16 179 ARG A C 1
ATOM 1458 O O . ARG A 1 179 ? -1.753 -8.718 39.212 1.00 40.16 179 ARG A O 1
ATOM 1465 N N . VAL A 1 180 ? -0.481 -8.871 37.378 1.00 33.47 180 VAL A N 1
ATOM 1466 C CA . VAL A 1 180 ? 0.731 -8.406 38.058 1.00 33.47 180 VAL A CA 1
ATOM 1467 C C . VAL A 1 180 ? 0.767 -6.894 37.890 1.00 33.47 180 VAL A C 1
ATOM 1469 O O . VAL A 1 180 ? 1.063 -6.372 36.812 1.00 33.47 180 VAL A O 1
ATOM 1472 N N . VAL A 1 181 ? 0.389 -6.215 38.971 1.00 32.25 181 VAL A N 1
ATOM 1473 C CA . VAL A 1 181 ? 0.588 -4.782 39.186 1.00 32.25 181 VAL A CA 1
ATOM 1474 C C . VAL A 1 181 ? 2.053 -4.468 38.865 1.00 32.25 181 VAL A C 1
ATOM 1476 O O . VAL A 1 181 ? 2.932 -5.096 39.464 1.00 32.25 181 VAL A O 1
ATOM 1479 N N . PRO A 1 182 ? 2.370 -3.559 37.928 1.00 32.69 182 PRO A N 1
ATOM 1480 C CA . PRO A 1 182 ? 3.731 -3.079 37.826 1.00 32.69 182 PRO A CA 1
ATOM 1481 C C . PRO A 1 182 ? 3.986 -2.210 39.060 1.00 32.69 182 PRO A C 1
ATOM 1483 O O . PRO A 1 182 ? 3.557 -1.063 39.140 1.00 32.69 182 PRO A O 1
ATOM 1486 N N . TYR A 1 183 ? 4.651 -2.796 40.053 1.00 29.75 183 TYR A N 1
ATOM 1487 C CA . TYR A 1 183 ? 5.508 -2.028 40.946 1.00 29.75 183 TYR A CA 1
ATOM 1488 C C . TYR A 1 183 ? 6.569 -1.308 40.105 1.00 29.75 183 TYR A C 1
ATOM 1490 O O . TYR A 1 183 ? 6.918 -1.820 39.046 1.00 29.75 183 TYR A O 1
ATOM 1498 N N . PHE A 1 184 ? 7.030 -0.162 40.611 1.00 30.02 184 PHE A N 1
ATOM 1499 C CA . PHE A 1 184 ? 8.243 0.635 40.327 1.00 30.02 184 PHE A CA 1
ATOM 1500 C C . PHE A 1 184 ? 7.818 2.117 40.236 1.00 30.02 184 PHE A C 1
ATOM 1502 O O . PHE A 1 184 ? 7.053 2.478 39.344 1.00 30.02 184 PHE A O 1
ATOM 1509 N N . THR A 1 185 ? 7.980 2.928 41.298 1.00 33.91 185 THR A N 1
ATOM 1510 C CA . THR A 1 185 ? 9.201 3.692 41.689 1.00 33.91 185 THR A CA 1
ATOM 1511 C C . THR A 1 185 ? 9.913 4.344 40.523 1.00 33.91 185 THR A C 1
ATOM 1513 O O . THR A 1 185 ? 10.387 3.573 39.659 1.00 33.91 185 THR A O 1
#

InterPro domains:
  IPR004244 Transposase, L1 [PTHR11505] (3-151)

Organism: Pleurodeles waltl (NCBI:txid8319)

Sequence (185 aa):
MQTQICRVAKTCSEFATHIEEAETWISRVEYDIGSQKAIGNTMEKQLEDAKWKLTDVEDRLRRDNLRVLGMPKGVEGSDPRGFVVALFKEAFPDLNQWEWEKEIQRAHQFPFNRTVKSSVAGDIKPRAILISLLNFQARQPIYDLARPYRKRYFEGCTADYGYGLGRAEWVTIPSPRDRVVPYFT

Foldseek 3Di:
DVVVVVVVVVVVVVVVVVVVVVVVVVVVVVVVVVVVVVVVVVVVVVVVVVVVVVVVVVLVVCLQKWKWWFAFPCPCPPHQLVVVVVVCCLQPVVCVVDPLSVQFPDKDWDPDDPDDDDPDDPGRGITMIMTGGNDSVSVPVSCVRQVVQQDEADVRGWTDGDNPDDDDRTGHTDYPPPPPPDDDD

Secondary structure (DSSP, 8-state):
-HHHHHHHHHHHHHHHHHHHHHHHHHHHHHHHHHHHHHHHHHHHHHHHHHHHHHHHHHHHHHTTEEEEEEEPTTTTTT-HHHHHHHHHHHH-GGGGGS-HHHHEEEEEE-S--SS---SSTT----EEEEEEES-HHHHHHHHHHHGGGTT--BTTB------SSS------PPPTT--------